Protein AF-A0A316Q264-F1 (afdb_monomer)

Nearest PDB structures (foldseek):
  3fhq-assembly2_F  TM=1.326E-01  e=8.846E-02  Glutamicibacter protophormiae
  2gum-assembly1_B  TM=9.646E-02  e=1.384E+00  Human alphaherpesvirus 1 strain KOS

Radius of gyration: 20.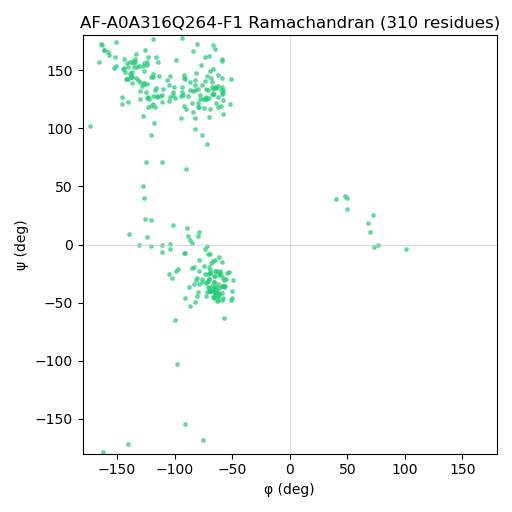85 Å; Cα contacts (8 Å, |Δi|>4): 673; chains: 1; bounding box: 39×65×59 Å

Foldseek 3Di:
DDDPPDVVVVVVVVVVVVVVVVVVVVVVPPPPDPDPAAEAEDELVCLLVQALVVCPPHQWYAHPPDDPPPVFLEDRIGGSVCSPQQQVCQARHFFPFDAPLCVVVVVRFKGQDDADDPQFFKKKKKKKKAFTPPFDDDQKWKKKWAKKWKWFQFQVVNAIDTQFIDLGFPDKWKQAPPNVVVDIDHQPDWDDDPRIIIGMDGPVRRVRTMIMTITDMGGDDSVGGPKMKMKIKIAIQDAPCKQRMWMKIWMWTAGPVRDPVGTDTRMITHIYIHYNDIDMRMYMNARPVRDDCVRPRVVVVVVVVDDPVVPD

Sequence (312 aa):
MKQKITITAICLAIVLLAAKVIMSDDIVNAKESRKTDTVQILSRDEILNAQEADYKNVSYVKWQEYDASDATVQDGVIPVNLLSDEIYCSMNLPSESRSNEMIQMNRDNGKIMSGMTQKQSSIVGIGAIYSTAGADLPDRFTLCIGKIKTFAYLDSIDNWAIIDEQPYPDGVYLYKMPWTEHKSKKCNNIQYYSDHVEISLTKEEFTSYALHFWGKRKAVDRKDVRYVACAYDFWIKETGNDGKFTAAIGIDAKDKKGSSASIVQLFSSRGMQVTSQKRTQWGQTIPNAEYDPVYDGYVLKLLYDKWWSDSK

pLDDT: mean 86.26, std 17.9, range [31.98, 98.75]

Solvent-accessible surface area (backbone atoms only — not comparable to full-atom values): 16978 Å² total; per-residue (Å²): 137,83,83,81,78,56,69,66,62,55,53,53,52,50,55,55,50,48,53,55,54,61,52,53,63,57,60,70,70,65,78,82,69,91,67,78,85,32,73,44,77,28,49,71,74,52,56,77,66,51,50,48,86,81,38,88,85,38,49,26,39,27,44,65,82,59,76,73,86,69,86,48,72,60,83,36,65,41,51,31,91,43,56,78,35,64,53,59,38,24,34,54,36,71,35,75,30,46,24,61,67,33,59,76,66,69,41,50,30,26,40,61,65,46,80,85,54,95,66,33,36,25,41,25,29,34,41,36,40,31,53,15,55,94,46,79,70,56,72,62,51,34,46,33,36,23,35,27,37,22,36,32,30,27,64,88,73,74,40,79,41,83,68,33,78,36,45,29,55,76,43,69,31,38,32,38,58,61,75,88,67,76,43,70,45,74,66,91,42,70,48,82,58,91,56,28,33,40,39,53,46,40,36,76,77,43,60,64,29,28,45,38,34,25,42,62,75,36,78,50,61,64,93,37,48,77,34,44,36,28,36,36,32,36,23,29,73,53,79,89,53,56,52,34,29,14,35,38,38,32,33,40,30,19,25,88,84,59,46,80,94,45,58,42,55,36,26,40,23,17,21,38,54,31,27,54,58,82,43,74,50,34,30,56,51,70,45,65,95,73,59,42,66,64,74,46,42,49,46,50,51,53,61,66,70,55,67,79,80,83,74,122

Structure (mmCIF, N/CA/C/O backbone):
data_AF-A0A316Q264-F1
#
_entry.id   AF-A0A316Q264-F1
#
loop_
_atom_site.group_PDB
_atom_site.id
_atom_site.type_symbol
_atom_site.label_atom_id
_atom_site.label_alt_id
_atom_site.label_comp_id
_atom_site.label_asym_id
_atom_site.label_entity_id
_atom_site.label_seq_id
_atom_site.pdbx_PDB_ins_code
_atom_site.Cartn_x
_atom_site.Cartn_y
_atom_site.Cartn_z
_atom_site.occupancy
_atom_site.B_iso_or_equiv
_atom_site.auth_seq_id
_atom_site.auth_comp_id
_atom_site.auth_asym_id
_atom_site.auth_atom_id
_atom_site.pdbx_PDB_model_num
ATOM 1 N N . MET A 1 1 ? -4.222 -45.925 -19.854 1.00 39.81 1 MET A N 1
ATOM 2 C CA . MET A 1 1 ? -4.715 -44.652 -19.282 1.00 39.81 1 MET A CA 1
ATOM 3 C C . MET A 1 1 ? -4.445 -43.543 -20.286 1.00 39.81 1 MET A C 1
ATOM 5 O O . MET A 1 1 ? -3.287 -43.225 -20.504 1.00 39.81 1 MET A O 1
ATOM 9 N N . LYS A 1 2 ? -5.472 -43.028 -20.974 1.00 37.09 2 LYS A N 1
ATOM 10 C CA . LYS A 1 2 ? -5.326 -41.890 -21.898 1.00 37.09 2 LYS A CA 1
ATOM 11 C C . LYS A 1 2 ? -5.560 -40.604 -21.103 1.00 37.09 2 LYS A C 1
ATOM 13 O O . LYS A 1 2 ? -6.642 -40.433 -20.546 1.00 37.09 2 LYS A O 1
ATOM 18 N N . GLN A 1 3 ? -4.537 -39.756 -21.003 1.00 43.38 3 GLN A N 1
ATOM 19 C CA . GLN A 1 3 ? -4.624 -38.436 -20.376 1.00 43.38 3 GLN A CA 1
ATOM 20 C C . GLN A 1 3 ? -5.664 -37.587 -21.115 1.00 43.38 3 GLN A C 1
ATOM 22 O O . GLN A 1 3 ? -5.530 -37.323 -22.308 1.00 43.38 3 GLN A O 1
ATOM 27 N N . LYS A 1 4 ? -6.707 -37.164 -20.397 1.00 42.06 4 LYS A N 1
ATOM 28 C CA . LYS A 1 4 ? -7.594 -36.088 -20.839 1.00 42.06 4 LYS A CA 1
ATOM 29 C C . LYS A 1 4 ? -6.847 -34.775 -20.621 1.00 42.06 4 LYS A C 1
ATOM 31 O O . LYS A 1 4 ? -6.858 -34.241 -19.519 1.00 42.06 4 LYS A O 1
ATOM 36 N N . ILE A 1 5 ? -6.167 -34.292 -21.655 1.00 46.78 5 ILE A N 1
ATOM 37 C CA . ILE A 1 5 ? -5.708 -32.904 -21.703 1.00 46.78 5 ILE A CA 1
ATOM 38 C C . ILE A 1 5 ? -6.973 -32.059 -21.867 1.00 46.78 5 ILE A C 1
ATOM 40 O O . ILE A 1 5 ? -7.666 -32.145 -22.880 1.00 46.78 5 ILE A O 1
ATOM 44 N N . THR A 1 6 ? -7.341 -31.332 -20.818 1.00 47.78 6 THR A N 1
ATOM 45 C CA . THR A 1 6 ? -8.541 -30.496 -20.779 1.00 47.78 6 THR A CA 1
ATOM 46 C C . THR A 1 6 ? -8.381 -29.349 -21.778 1.00 47.78 6 THR A C 1
ATOM 48 O O . THR A 1 6 ? -7.367 -28.654 -21.761 1.00 47.78 6 THR A O 1
ATOM 51 N N . ILE A 1 7 ? -9.383 -29.141 -22.635 1.00 50.25 7 ILE A N 1
ATOM 52 C CA . ILE A 1 7 ? -9.408 -28.135 -23.718 1.00 50.25 7 ILE A CA 1
ATOM 53 C C . ILE A 1 7 ? -8.997 -26.730 -23.223 1.00 50.25 7 ILE A C 1
ATOM 55 O O . ILE A 1 7 ? -8.328 -25.990 -23.937 1.00 50.25 7 ILE A O 1
ATOM 59 N N . THR A 1 8 ? -9.274 -26.402 -21.960 1.00 50.06 8 THR A N 1
ATOM 60 C CA . THR A 1 8 ? -8.887 -25.144 -21.303 1.00 50.06 8 THR A CA 1
ATOM 61 C C . THR A 1 8 ? -7.371 -24.912 -21.225 1.00 50.06 8 THR A C 1
ATOM 63 O O . THR A 1 8 ? -6.920 -23.784 -21.405 1.00 50.06 8 THR A O 1
ATOM 66 N N . ALA A 1 9 ? -6.566 -25.957 -20.999 1.00 48.91 9 ALA A N 1
ATOM 67 C CA . ALA A 1 9 ? -5.105 -25.837 -20.931 1.00 48.91 9 ALA A CA 1
ATOM 68 C C . ALA A 1 9 ? -4.490 -25.552 -22.312 1.00 48.91 9 ALA A C 1
ATOM 70 O O . ALA A 1 9 ? -3.500 -24.833 -22.423 1.00 48.91 9 ALA A O 1
ATOM 71 N N . ILE A 1 10 ? -5.125 -26.068 -23.368 1.00 51.44 10 ILE A N 1
ATOM 72 C CA . ILE A 1 10 ? -4.736 -25.811 -24.756 1.00 51.44 10 ILE A CA 1
ATOM 73 C C . ILE A 1 10 ? -5.094 -24.367 -25.137 1.00 51.44 10 ILE A C 1
ATOM 75 O O . ILE A 1 10 ? -4.274 -23.677 -25.733 1.00 51.44 10 ILE A O 1
ATOM 79 N N . CYS A 1 11 ? -6.263 -23.865 -24.725 1.00 45.47 11 CYS A N 1
ATOM 80 C CA . CYS A 1 11 ? -6.652 -22.473 -24.972 1.00 45.47 11 CYS A CA 1
ATOM 81 C C . CYS A 1 11 ? -5.725 -21.462 -24.276 1.00 45.47 11 CYS A C 1
ATOM 83 O O . CYS A 1 11 ? -5.345 -20.476 -24.902 1.00 45.47 11 CYS A O 1
ATOM 85 N N . LEU A 1 12 ? -5.303 -21.716 -23.030 1.00 43.59 12 LEU A N 1
ATOM 86 C CA . LEU A 1 12 ? -4.380 -20.822 -22.314 1.00 43.59 12 LEU A CA 1
ATOM 87 C C . LEU A 1 12 ? -2.999 -20.765 -22.990 1.00 43.59 12 LEU A C 1
ATOM 89 O O . LEU A 1 12 ? -2.429 -19.690 -23.152 1.00 43.59 12 LEU A O 1
ATOM 93 N N . ALA A 1 13 ? -2.490 -21.917 -23.438 1.00 51.38 13 ALA A N 1
ATOM 94 C CA . ALA A 1 13 ? -1.218 -21.999 -24.152 1.00 51.38 13 ALA A CA 1
ATOM 95 C C . ALA A 1 13 ? -1.267 -21.293 -25.519 1.00 51.38 13 ALA A C 1
ATOM 97 O O . ALA A 1 13 ? -0.297 -20.646 -25.902 1.00 51.38 13 ALA A O 1
ATOM 98 N N . ILE A 1 14 ? -2.397 -21.363 -26.233 1.00 54.41 14 ILE A N 1
ATOM 99 C CA . ILE A 1 14 ? -2.578 -20.678 -27.523 1.00 54.41 14 ILE A CA 1
ATOM 100 C C . ILE A 1 14 ? -2.654 -19.157 -27.339 1.00 54.41 14 ILE A C 1
ATOM 102 O O . ILE A 1 14 ? -2.047 -18.436 -28.124 1.00 54.41 14 ILE A O 1
ATOM 106 N N . VAL A 1 15 ? -3.325 -18.660 -26.294 1.00 51.97 15 VAL A N 1
ATOM 107 C CA . VAL A 1 15 ? -3.356 -17.217 -25.984 1.00 51.97 15 VAL A CA 1
ATOM 108 C C . VAL A 1 15 ? -1.959 -16.704 -25.612 1.00 51.97 15 VAL A C 1
ATOM 110 O O . VAL A 1 15 ? -1.545 -15.657 -26.102 1.00 51.97 15 VAL A O 1
ATOM 113 N N . LEU A 1 16 ? -1.197 -17.469 -24.823 1.00 48.09 16 LEU A N 1
ATOM 114 C CA . LEU A 1 16 ? 0.184 -17.128 -24.455 1.00 48.09 16 LEU A CA 1
ATOM 115 C C . LEU A 1 16 ? 1.141 -17.153 -25.659 1.00 48.09 16 LEU A C 1
ATOM 117 O O . LEU A 1 16 ? 2.001 -16.281 -25.775 1.00 48.09 16 LEU A O 1
ATOM 121 N N . LEU A 1 17 ? 0.987 -18.111 -26.583 1.00 44.91 17 LEU A N 1
ATOM 122 C CA . LEU A 1 17 ? 1.771 -18.135 -27.823 1.00 44.91 17 LEU A CA 1
ATOM 123 C C . LEU A 1 17 ? 1.379 -17.005 -28.782 1.00 44.91 17 LEU A C 1
ATOM 125 O O . LEU A 1 17 ? 2.262 -16.411 -29.394 1.00 44.91 17 LEU A O 1
ATOM 129 N N . ALA A 1 18 ? 0.089 -16.688 -28.906 1.00 47.03 18 ALA A N 1
ATOM 130 C CA . ALA A 1 18 ? -0.380 -15.606 -29.769 1.00 47.03 18 ALA A CA 1
ATOM 131 C C . ALA A 1 18 ? 0.109 -14.235 -29.275 1.00 47.03 18 ALA A C 1
ATOM 133 O O . ALA A 1 18 ? 0.571 -13.438 -30.087 1.00 47.03 18 ALA A O 1
ATOM 134 N N . ALA A 1 19 ? 0.110 -13.997 -27.958 1.00 47.44 19 ALA A N 1
ATOM 135 C CA . ALA A 1 19 ? 0.720 -12.804 -27.369 1.00 47.44 19 ALA A CA 1
ATOM 136 C C . ALA A 1 19 ? 2.218 -12.711 -27.707 1.00 47.44 19 ALA A C 1
ATOM 138 O O . ALA A 1 19 ? 2.703 -11.659 -28.107 1.00 47.44 19 ALA A O 1
ATOM 139 N N . LYS A 1 20 ? 2.944 -13.834 -27.648 1.00 41.94 20 LYS A N 1
ATOM 140 C CA . LYS A 1 20 ? 4.382 -13.878 -27.946 1.00 41.94 20 LYS A CA 1
ATOM 141 C C . LYS A 1 20 ? 4.718 -13.603 -29.420 1.00 41.94 20 LYS A C 1
ATOM 143 O O . LYS A 1 20 ? 5.740 -12.982 -29.688 1.00 41.94 20 LYS A O 1
ATOM 148 N N . VAL A 1 21 ? 3.880 -14.059 -30.357 1.00 44.56 21 VAL A N 1
ATOM 149 C CA . VAL A 1 21 ? 4.088 -13.883 -31.811 1.00 44.56 21 VAL A CA 1
ATOM 150 C C . VAL A 1 21 ? 3.681 -12.486 -32.283 1.00 44.56 21 VAL A C 1
ATOM 152 O O . VAL A 1 21 ? 4.407 -11.879 -33.060 1.00 44.56 21 VAL A O 1
ATOM 155 N N . ILE A 1 22 ? 2.572 -11.937 -31.776 1.00 46.31 22 ILE A N 1
ATOM 156 C CA . ILE A 1 22 ? 2.156 -10.565 -32.114 1.00 46.31 22 ILE A CA 1
ATOM 157 C C . ILE A 1 22 ? 3.192 -9.553 -31.594 1.00 46.31 22 ILE A C 1
ATOM 159 O O . ILE A 1 22 ? 3.516 -8.593 -32.281 1.00 46.31 22 ILE A O 1
ATOM 163 N N . MET A 1 23 ? 3.791 -9.807 -30.426 1.00 46.09 23 MET A N 1
ATOM 164 C CA . MET A 1 23 ? 4.784 -8.904 -29.837 1.00 46.09 23 MET A CA 1
ATOM 165 C C . MET A 1 23 ? 6.186 -9.025 -30.453 1.00 46.09 23 MET A C 1
ATOM 167 O O . MET A 1 23 ? 6.954 -8.071 -30.373 1.00 46.09 23 MET A O 1
ATOM 171 N N . SER A 1 24 ? 6.555 -10.149 -31.082 1.00 45.72 24 SER A N 1
ATOM 172 C CA . SER A 1 24 ? 7.875 -10.260 -31.721 1.00 45.72 24 SER A CA 1
ATOM 173 C C . SER A 1 24 ? 7.991 -9.435 -33.002 1.00 45.72 24 SER A C 1
ATOM 175 O O . SER A 1 24 ? 9.072 -8.919 -33.278 1.00 45.72 24 SER A O 1
ATOM 177 N N . ASP A 1 25 ? 6.899 -9.275 -33.751 1.00 35.84 25 ASP A N 1
ATOM 178 C CA . ASP A 1 25 ? 6.905 -8.518 -35.009 1.00 35.84 25 ASP A CA 1
ATOM 179 C C . ASP A 1 25 ? 6.931 -6.993 -34.775 1.00 35.84 25 ASP A C 1
ATOM 181 O O . ASP A 1 25 ? 7.568 -6.264 -35.541 1.00 35.84 25 ASP A O 1
ATOM 185 N N . ASP A 1 26 ? 6.358 -6.510 -33.667 1.00 43.06 26 ASP A N 1
ATOM 186 C CA . ASP A 1 26 ? 6.411 -5.089 -33.285 1.00 43.06 26 ASP A CA 1
ATOM 187 C C . ASP A 1 26 ? 7.782 -4.674 -32.712 1.00 43.06 26 ASP A C 1
ATOM 189 O O . ASP A 1 26 ? 8.256 -3.560 -32.954 1.00 43.06 26 ASP A O 1
ATOM 193 N N . ILE A 1 27 ? 8.486 -5.575 -32.014 1.00 45.22 27 ILE A N 1
ATOM 194 C CA . ILE A 1 27 ? 9.806 -5.282 -31.420 1.00 45.22 27 ILE A CA 1
ATOM 195 C C . ILE A 1 27 ? 10.896 -5.121 -32.496 1.00 45.22 27 ILE A C 1
ATOM 197 O O . ILE A 1 27 ? 11.847 -4.356 -32.307 1.00 45.22 27 ILE A O 1
ATOM 201 N N . VAL A 1 28 ? 10.776 -5.801 -33.643 1.00 39.62 28 VAL A N 1
ATOM 202 C CA . VAL A 1 28 ? 11.790 -5.737 -34.714 1.00 39.62 28 VAL A CA 1
ATOM 203 C C . VAL A 1 28 ? 11.753 -4.396 -35.463 1.00 39.62 28 VAL A C 1
ATOM 205 O O . VAL A 1 28 ? 12.799 -3.939 -35.922 1.00 39.62 28 VAL A O 1
ATOM 208 N N . ASN A 1 29 ? 10.611 -3.700 -35.490 1.00 36.75 29 ASN A N 1
ATOM 209 C CA . ASN A 1 29 ? 10.469 -2.401 -36.163 1.00 36.75 29 ASN A CA 1
ATOM 210 C C . ASN A 1 29 ? 10.744 -1.176 -35.265 1.00 36.75 29 ASN A C 1
ATOM 212 O O . ASN A 1 29 ? 10.847 -0.061 -35.769 1.00 36.75 29 ASN A O 1
ATOM 216 N N . ALA A 1 30 ? 10.939 -1.352 -33.953 1.00 38.03 30 ALA A N 1
ATOM 217 C CA . ALA A 1 30 ? 11.192 -0.248 -33.016 1.00 38.03 30 ALA A CA 1
ATOM 218 C C . ALA A 1 30 ? 12.678 0.163 -32.887 1.00 38.03 30 ALA A C 1
ATOM 220 O O . ALA A 1 30 ? 13.023 1.024 -32.076 1.00 38.03 30 ALA A O 1
ATOM 221 N N . LYS A 1 31 ? 13.590 -0.440 -33.665 1.00 34.12 31 LYS A N 1
ATOM 222 C CA . LYS A 1 31 ? 15.043 -0.196 -33.548 1.00 34.12 31 LYS A CA 1
ATOM 223 C C . LYS A 1 31 ? 15.585 1.021 -34.310 1.00 34.12 31 LYS A C 1
ATOM 225 O O . LYS A 1 31 ? 16.776 1.300 -34.192 1.00 34.12 31 LYS A O 1
ATOM 230 N N . GLU A 1 32 ? 14.746 1.796 -34.996 1.00 39.38 32 GLU A N 1
ATOM 231 C CA . GLU A 1 32 ? 15.161 3.020 -35.700 1.00 39.38 32 GLU A CA 1
ATOM 232 C C . GLU A 1 32 ? 14.368 4.267 -35.270 1.00 39.38 32 GLU A C 1
ATOM 234 O O . GLU A 1 32 ? 13.589 4.825 -36.029 1.00 39.38 32 GLU A O 1
ATOM 239 N N . SER A 1 33 ? 14.609 4.752 -34.049 1.00 35.72 33 SER A N 1
ATOM 240 C CA . SER A 1 33 ? 14.856 6.182 -33.789 1.00 35.72 33 SER A CA 1
ATOM 241 C C . SER A 1 33 ? 15.260 6.362 -32.326 1.00 35.72 33 SER A C 1
ATOM 243 O O . SER A 1 33 ? 14.412 6.370 -31.435 1.00 35.72 33 SER A O 1
ATOM 245 N N . ARG A 1 34 ? 16.554 6.535 -32.037 1.00 42.66 34 ARG A N 1
ATOM 246 C CA . ARG A 1 34 ? 16.958 7.111 -30.746 1.00 42.66 34 ARG A CA 1
ATOM 247 C C . ARG A 1 34 ? 16.605 8.597 -30.773 1.00 42.66 34 ARG A C 1
ATOM 249 O O . ARG A 1 34 ? 17.428 9.421 -31.165 1.00 42.66 34 ARG A O 1
ATOM 256 N N . LYS A 1 35 ? 15.361 8.930 -30.412 1.00 52.53 35 LYS A N 1
ATOM 257 C CA . LYS A 1 35 ? 15.025 10.275 -29.933 1.00 52.53 35 LYS A CA 1
ATOM 258 C C . LYS A 1 35 ? 15.886 10.530 -28.696 1.00 52.53 35 LYS A C 1
ATOM 260 O O . LYS A 1 35 ? 16.047 9.644 -27.866 1.00 52.53 35 LYS A O 1
ATOM 265 N N . THR A 1 36 ? 16.478 11.713 -28.600 1.00 59.31 36 THR A N 1
ATOM 266 C CA . THR A 1 36 ? 17.062 12.204 -27.349 1.00 59.31 36 THR A CA 1
ATOM 267 C C . THR A 1 36 ? 16.016 12.082 -26.250 1.00 59.31 36 THR A C 1
ATOM 269 O O . THR A 1 36 ? 14.939 12.658 -26.398 1.00 59.31 36 THR A O 1
ATOM 272 N N . ASP A 1 37 ? 16.316 11.335 -25.190 1.00 76.56 37 ASP A N 1
ATOM 273 C CA . ASP A 1 37 ? 15.421 11.207 -24.045 1.00 76.56 37 ASP A CA 1
ATOM 274 C C . ASP A 1 37 ? 15.141 12.591 -23.454 1.00 76.56 37 ASP A C 1
ATOM 276 O O . ASP A 1 37 ? 16.026 13.274 -22.938 1.00 76.56 37 ASP A O 1
ATOM 280 N N . THR A 1 38 ? 13.897 13.033 -23.593 1.00 88.81 38 THR A N 1
ATOM 281 C CA . THR A 1 38 ? 13.419 14.323 -23.093 1.00 88.81 38 THR A CA 1
ATOM 282 C C . THR A 1 38 ? 12.835 14.147 -21.700 1.00 88.81 38 THR A C 1
ATOM 284 O O . THR A 1 38 ? 11.972 13.288 -21.502 1.00 88.81 38 THR A O 1
ATOM 287 N N . VAL A 1 39 ? 13.288 14.974 -20.756 1.00 91.25 39 VAL A N 1
ATOM 288 C CA . VAL A 1 39 ? 12.852 14.950 -19.354 1.00 91.25 39 VAL A CA 1
ATOM 289 C C . VAL A 1 39 ? 12.129 16.251 -19.015 1.00 91.25 39 VAL A C 1
ATOM 291 O O . VAL A 1 39 ? 12.688 17.329 -19.214 1.00 91.25 39 VAL A O 1
ATOM 294 N N . GLN A 1 40 ? 10.916 16.154 -18.470 1.00 94.00 40 GLN A N 1
ATOM 295 C CA . GLN A 1 40 ? 10.181 17.288 -17.905 1.00 94.00 40 GLN A CA 1
ATOM 296 C C . GLN A 1 40 ? 10.318 17.287 -16.380 1.00 94.00 40 GLN A C 1
ATOM 298 O O . GLN A 1 40 ? 10.011 16.294 -15.729 1.00 94.00 40 GLN A O 1
ATOM 303 N N . ILE A 1 41 ? 10.757 18.401 -15.798 1.00 93.62 41 ILE A N 1
ATOM 304 C CA . ILE A 1 41 ? 10.819 18.564 -14.339 1.00 93.62 41 ILE A CA 1
ATOM 305 C C . ILE A 1 41 ? 9.462 19.078 -13.854 1.00 93.62 41 ILE A C 1
ATOM 307 O O . ILE A 1 41 ? 8.921 20.006 -14.458 1.00 93.62 41 ILE A O 1
ATOM 311 N N . LEU A 1 42 ? 8.932 18.464 -12.798 1.00 94.81 42 LEU A N 1
ATOM 312 C CA . LEU A 1 42 ? 7.624 18.748 -12.213 1.00 94.81 42 LEU A CA 1
ATOM 313 C C . LEU A 1 42 ? 7.743 18.903 -10.695 1.00 94.81 42 LEU A C 1
ATOM 315 O O . LEU A 1 42 ? 8.467 18.144 -10.043 1.00 94.81 42 LEU A O 1
ATOM 319 N N . SER A 1 43 ? 6.989 19.838 -10.132 1.00 93.50 43 SER A N 1
ATOM 320 C CA . SER A 1 43 ? 6.737 19.912 -8.693 1.00 93.50 43 SER A CA 1
ATOM 321 C C . SER A 1 43 ? 5.949 18.694 -8.201 1.00 93.50 43 SER A C 1
ATOM 323 O O . SER A 1 43 ? 5.383 17.923 -8.986 1.00 93.50 43 SER A O 1
ATOM 325 N N . ARG A 1 44 ? 5.869 18.528 -6.877 1.00 91.50 44 ARG A N 1
ATOM 326 C CA . ARG A 1 44 ? 5.062 17.470 -6.247 1.00 91.50 44 ARG A CA 1
ATOM 327 C C . ARG A 1 44 ? 3.613 17.431 -6.748 1.00 91.50 44 ARG A C 1
ATOM 329 O O . ARG A 1 44 ? 3.109 16.356 -7.062 1.00 91.50 44 ARG A O 1
ATOM 336 N N . ASP A 1 45 ? 2.945 18.579 -6.792 1.00 92.31 45 ASP A N 1
ATOM 337 C CA . ASP A 1 45 ? 1.528 18.632 -7.158 1.00 92.31 45 ASP A CA 1
ATOM 338 C C . ASP A 1 45 ? 1.339 18.319 -8.645 1.00 92.31 45 ASP A C 1
ATOM 340 O O . ASP A 1 45 ? 0.411 17.604 -9.016 1.00 92.31 45 ASP A O 1
ATOM 344 N N . GLU A 1 46 ? 2.252 18.781 -9.500 1.00 95.12 46 GLU A N 1
ATOM 345 C CA . GLU A 1 46 ? 2.216 18.483 -10.931 1.00 95.12 46 GLU A CA 1
ATOM 346 C C . GLU A 1 46 ? 2.440 16.991 -11.205 1.00 95.12 46 GLU A C 1
ATOM 348 O O . GLU A 1 46 ? 1.670 16.394 -11.953 1.00 95.12 46 GLU A O 1
ATOM 353 N N . ILE A 1 47 ? 3.438 16.355 -10.576 1.00 94.38 47 ILE A N 1
ATOM 354 C CA . ILE A 1 47 ? 3.735 14.938 -10.842 1.00 94.38 47 ILE A CA 1
ATOM 355 C C . ILE A 1 47 ? 2.657 13.990 -10.299 1.00 94.38 47 ILE A C 1
ATOM 357 O O . ILE A 1 47 ? 2.417 12.943 -10.889 1.00 94.38 47 ILE A O 1
ATOM 361 N N . LEU A 1 48 ? 1.968 14.351 -9.210 1.00 93.81 48 LEU A N 1
ATOM 362 C CA . LEU A 1 48 ? 0.841 13.565 -8.685 1.00 93.81 48 LEU A CA 1
ATOM 363 C C . LEU A 1 48 ? -0.391 13.594 -9.596 1.00 93.81 48 LEU A C 1
ATOM 365 O O . LEU A 1 48 ? -1.207 12.677 -9.535 1.00 93.81 48 LEU A O 1
ATOM 369 N N . ASN A 1 49 ? -0.528 14.637 -10.417 1.00 94.38 49 ASN A N 1
ATOM 370 C CA . ASN A 1 49 ? -1.641 14.805 -11.352 1.00 94.38 49 ASN A CA 1
ATOM 371 C C . ASN A 1 49 ? -1.252 14.504 -12.810 1.00 94.38 49 ASN A C 1
ATOM 373 O O . ASN A 1 49 ? -2.120 14.518 -13.680 1.00 94.38 49 ASN A O 1
ATOM 377 N N . ALA A 1 50 ? 0.023 14.210 -13.073 1.00 94.12 50 ALA A N 1
ATOM 378 C CA . ALA A 1 50 ? 0.559 13.923 -14.397 1.00 94.12 50 ALA A CA 1
ATOM 379 C C . ALA A 1 50 ? -0.136 12.716 -15.043 1.00 94.12 50 ALA A C 1
ATOM 381 O O . ALA A 1 50 ? -0.214 11.641 -14.447 1.00 94.12 50 ALA A O 1
ATOM 382 N N . GLN A 1 51 ? -0.599 12.876 -16.283 1.00 93.06 51 GLN A N 1
ATOM 383 C CA . GLN A 1 51 ? -1.134 11.787 -17.099 1.00 93.06 51 GLN A CA 1
ATOM 384 C C . GLN A 1 51 ? -0.294 11.614 -18.363 1.00 93.06 51 GLN A C 1
ATOM 386 O O . GLN A 1 51 ? 0.188 12.587 -18.935 1.00 93.06 51 GLN A O 1
ATOM 391 N N . GLU A 1 52 ? -0.164 10.379 -18.854 1.00 91.50 52 GLU A N 1
ATOM 392 C CA . GLU A 1 52 ? 0.604 10.069 -20.073 1.00 91.50 52 GLU A CA 1
ATOM 393 C C . GLU A 1 52 ? 0.224 10.978 -21.261 1.00 91.50 52 GLU A C 1
ATOM 395 O O . GLU A 1 52 ? 1.083 11.467 -21.998 1.00 91.50 52 GLU A O 1
ATOM 400 N N . ALA A 1 53 ? -1.074 11.268 -21.406 1.00 90.75 53 ALA A N 1
ATOM 401 C CA . ALA A 1 53 ? -1.627 12.083 -22.486 1.00 90.75 53 ALA A CA 1
ATOM 402 C C . ALA A 1 53 ? -1.094 13.530 -22.530 1.00 90.75 53 ALA A C 1
ATOM 404 O O . ALA A 1 53 ? -1.108 14.144 -23.606 1.00 90.75 53 ALA A O 1
ATOM 405 N N . ASP A 1 54 ? -0.599 14.053 -21.405 1.00 90.50 54 ASP A N 1
ATOM 406 C CA . ASP A 1 54 ? -0.076 15.417 -21.277 1.00 90.50 54 ASP A CA 1
ATOM 407 C C . ASP A 1 54 ? 1.350 15.551 -21.852 1.00 90.50 54 ASP A C 1
ATOM 409 O O . ASP A 1 54 ? 1.833 16.656 -22.104 1.00 90.50 54 ASP A O 1
ATOM 413 N N . TYR A 1 55 ? 2.018 14.425 -22.132 1.00 90.81 55 TYR A N 1
ATOM 414 C CA . TYR A 1 55 ? 3.468 14.341 -22.334 1.00 90.81 55 TYR A CA 1
ATOM 415 C C . TYR A 1 55 ? 3.871 13.674 -23.662 1.00 90.81 55 TYR A C 1
ATOM 417 O O . TYR A 1 55 ? 4.864 12.959 -23.743 1.00 90.81 55 TYR A O 1
ATOM 425 N N . LYS A 1 56 ? 3.150 13.955 -24.757 1.00 82.94 56 LYS A N 1
ATOM 426 C CA . LYS A 1 56 ? 3.320 13.298 -26.081 1.00 82.94 56 LYS A CA 1
ATOM 427 C C . LYS A 1 56 ? 4.742 13.287 -26.671 1.00 82.94 56 LYS A C 1
ATOM 429 O O . LYS A 1 56 ? 5.032 12.464 -27.533 1.00 82.94 56 LYS A O 1
ATOM 434 N N . ASN A 1 57 ? 5.603 14.221 -26.265 1.00 85.62 57 ASN A N 1
ATOM 435 C CA . ASN A 1 57 ? 6.994 14.336 -26.724 1.00 85.62 57 ASN A CA 1
ATOM 436 C C . ASN A 1 57 ? 7.992 14.351 -25.559 1.00 85.62 57 ASN A C 1
ATOM 438 O O . ASN A 1 57 ? 9.086 14.884 -25.711 1.00 85.62 57 ASN A O 1
ATOM 442 N N . VAL A 1 58 ? 7.595 13.832 -24.400 1.00 89.88 58 VAL A N 1
ATOM 443 C CA . VAL A 1 58 ? 8.431 13.716 -23.207 1.00 89.88 58 VAL A CA 1
ATOM 444 C C . VAL A 1 58 ? 8.568 12.227 -22.901 1.00 89.88 58 VAL A C 1
ATOM 446 O O . VAL A 1 58 ? 7.585 11.495 -22.930 1.00 89.88 58 VAL A O 1
ATOM 449 N N . SER A 1 59 ? 9.793 11.767 -22.645 1.00 91.56 59 SER A N 1
ATOM 450 C CA . SER A 1 59 ? 10.061 10.355 -22.342 1.00 91.56 59 SER A CA 1
ATOM 451 C C . SER A 1 59 ? 9.904 10.094 -20.846 1.00 91.56 59 SER A C 1
ATOM 453 O O . SER A 1 59 ? 9.395 9.050 -20.443 1.00 91.56 59 SER A O 1
ATOM 455 N N . TYR A 1 60 ? 10.315 11.065 -20.023 1.00 93.31 60 TYR A N 1
ATOM 456 C CA . TYR A 1 60 ? 10.316 10.953 -18.569 1.00 93.31 60 TYR A CA 1
ATOM 457 C C . TYR A 1 60 ? 9.828 12.236 -17.907 1.00 93.31 60 TYR A C 1
ATOM 459 O O . TYR A 1 60 ? 10.146 13.341 -18.352 1.00 93.31 60 TYR A O 1
ATOM 467 N N . VAL A 1 61 ? 9.144 12.094 -16.779 1.00 93.75 61 VAL A N 1
ATOM 468 C CA . VAL A 1 61 ? 8.936 13.188 -15.830 1.00 93.75 61 VAL A CA 1
ATOM 469 C C . VAL A 1 61 ? 9.850 12.996 -14.626 1.00 93.75 61 VAL A C 1
ATOM 471 O O . VAL A 1 61 ? 10.129 11.868 -14.224 1.00 93.75 61 VAL A O 1
ATOM 474 N N . LYS A 1 62 ? 10.346 14.090 -14.053 1.00 91.50 62 LYS A N 1
ATOM 475 C CA . LYS A 1 62 ? 11.205 14.069 -12.870 1.00 91.50 62 LYS A CA 1
ATOM 476 C C . LYS A 1 62 ? 10.593 14.906 -11.762 1.00 91.50 62 LYS A C 1
ATOM 478 O O . LYS A 1 62 ? 10.332 16.092 -11.960 1.00 91.50 62 LYS A O 1
ATOM 483 N N . TRP A 1 63 ? 10.444 14.303 -10.590 1.00 90.31 63 TRP A N 1
ATOM 484 C CA . TRP A 1 63 ? 10.041 15.012 -9.385 1.00 90.31 63 TRP A CA 1
ATOM 485 C C . TRP A 1 63 ? 11.169 15.951 -8.929 1.00 90.31 63 TRP A C 1
ATOM 487 O O . TRP A 1 63 ? 12.277 15.513 -8.613 1.00 90.31 63 TRP A O 1
ATOM 497 N N . GLN A 1 64 ? 10.898 17.255 -8.935 1.00 86.50 64 GLN A N 1
ATOM 498 C CA . GLN A 1 64 ? 11.873 18.307 -8.658 1.00 86.50 64 GLN A CA 1
ATOM 499 C C . GLN A 1 64 ? 12.456 18.215 -7.246 1.00 86.50 64 GLN A C 1
ATOM 501 O O . GLN A 1 64 ? 13.662 18.378 -7.073 1.00 86.50 64 GLN A O 1
ATOM 506 N N . GLU A 1 65 ? 11.609 17.968 -6.247 1.00 83.19 65 GLU A N 1
ATOM 507 C CA . GLU A 1 65 ? 11.989 17.940 -4.832 1.00 83.19 65 GLU A CA 1
ATOM 508 C C . GLU A 1 65 ? 12.441 16.555 -4.353 1.00 83.19 65 GLU A C 1
ATOM 510 O O . GLU A 1 65 ? 12.530 16.320 -3.148 1.00 83.19 65 GLU A O 1
ATOM 515 N N . TYR A 1 66 ? 12.717 15.632 -5.278 1.00 80.56 66 TYR A N 1
ATOM 516 C CA . TYR A 1 66 ? 13.173 14.298 -4.926 1.00 80.56 66 TYR A CA 1
ATOM 517 C C . TYR A 1 66 ? 14.523 14.345 -4.194 1.00 80.56 66 TYR A C 1
ATOM 519 O O . TYR A 1 66 ? 15.539 14.778 -4.745 1.00 80.56 66 TYR A O 1
ATOM 527 N N . ASP A 1 67 ? 14.529 13.861 -2.953 1.00 68.31 67 ASP A N 1
ATOM 528 C CA . ASP A 1 67 ? 15.730 13.723 -2.138 1.00 68.31 67 ASP A CA 1
ATOM 529 C C . ASP A 1 67 ? 16.305 12.304 -2.263 1.00 68.31 67 ASP A C 1
ATOM 531 O O . ASP A 1 67 ? 15.749 11.335 -1.744 1.00 68.31 67 ASP A O 1
ATOM 535 N N . ALA A 1 68 ? 17.445 12.190 -2.947 1.00 62.44 68 ALA A N 1
ATOM 536 C CA . ALA A 1 68 ? 18.153 10.932 -3.192 1.00 62.44 68 ALA A CA 1
ATOM 537 C C . ALA A 1 68 ? 18.982 10.436 -1.984 1.00 62.44 68 ALA A C 1
ATOM 539 O O . ALA A 1 68 ? 19.814 9.539 -2.140 1.00 62.44 68 ALA A O 1
ATOM 540 N N . SER A 1 69 ? 18.813 11.034 -0.798 1.00 53.62 69 SER A N 1
ATOM 541 C CA . SER A 1 69 ? 19.731 10.916 0.346 1.00 53.62 69 SER A CA 1
ATOM 542 C C . SER A 1 69 ? 19.944 9.509 0.928 1.00 53.62 69 SER A C 1
ATOM 544 O O . SER A 1 69 ? 20.906 9.324 1.669 1.00 53.62 69 SER A O 1
ATOM 546 N N . ASP A 1 70 ? 19.155 8.499 0.547 1.00 50.34 70 ASP A N 1
ATOM 547 C CA . ASP A 1 70 ? 19.199 7.154 1.144 1.00 50.34 70 ASP A CA 1
ATOM 548 C C . ASP A 1 70 ? 19.361 6.015 0.122 1.00 50.34 70 ASP A C 1
ATOM 550 O O . ASP A 1 70 ? 18.594 5.062 0.172 1.00 50.34 70 ASP A O 1
ATOM 554 N N . ALA A 1 71 ? 20.329 6.069 -0.805 1.00 50.94 71 ALA A N 1
ATOM 555 C CA . ALA A 1 71 ? 20.707 4.922 -1.662 1.00 50.94 71 ALA A CA 1
ATOM 556 C C . ALA A 1 71 ? 19.506 4.092 -2.179 1.00 50.94 71 ALA A C 1
ATOM 558 O O . ALA A 1 71 ? 19.521 2.857 -2.169 1.00 50.94 71 ALA A O 1
ATOM 559 N N . THR A 1 72 ? 18.415 4.770 -2.533 1.00 59.59 72 THR A N 1
ATOM 560 C CA . THR A 1 72 ? 17.166 4.107 -2.873 1.00 59.59 72 THR A CA 1
ATOM 561 C C . THR A 1 72 ? 17.252 3.648 -4.316 1.00 59.59 72 THR A C 1
ATOM 563 O O . THR A 1 72 ? 17.866 4.306 -5.150 1.00 59.59 72 THR A O 1
ATOM 566 N N . VAL A 1 73 ? 16.605 2.530 -4.641 1.00 62.34 73 VAL A N 1
ATOM 567 C CA . VAL A 1 73 ? 16.486 2.083 -6.041 1.00 62.34 73 VAL A CA 1
ATOM 568 C C . VAL A 1 73 ? 15.629 3.021 -6.902 1.00 62.34 73 VAL A C 1
ATOM 570 O O . VAL A 1 73 ? 15.659 2.908 -8.122 1.00 62.34 73 VAL A O 1
ATOM 573 N N . GLN A 1 74 ? 14.871 3.917 -6.261 1.00 75.94 74 GLN A N 1
ATOM 574 C CA . GLN A 1 74 ? 14.065 4.937 -6.925 1.00 75.94 74 GLN A CA 1
ATOM 575 C C . GLN A 1 74 ? 14.897 6.205 -7.065 1.00 75.94 74 GLN A C 1
ATOM 577 O O . GLN A 1 74 ? 15.663 6.523 -6.161 1.00 75.94 74 GLN A O 1
ATOM 582 N N . ASP A 1 75 ? 14.742 6.921 -8.173 1.00 76.44 75 ASP A N 1
ATOM 583 C CA . ASP A 1 75 ? 15.536 8.105 -8.533 1.00 76.44 75 ASP A CA 1
ATOM 584 C C . ASP A 1 75 ? 14.672 9.353 -8.802 1.00 76.44 75 ASP A C 1
ATOM 586 O O . ASP A 1 75 ? 15.171 10.398 -9.232 1.00 76.44 75 ASP A O 1
ATOM 590 N N . GLY A 1 76 ? 13.364 9.244 -8.547 1.00 82.69 76 GLY A N 1
ATOM 591 C CA . GLY A 1 76 ? 12.387 10.299 -8.803 1.00 82.69 76 GLY A CA 1
ATOM 592 C C . GLY A 1 76 ? 12.133 10.559 -10.290 1.00 82.69 76 GLY A C 1
ATOM 593 O O . GLY A 1 76 ? 11.500 11.566 -10.614 1.00 82.69 76 GLY A O 1
ATOM 594 N N . VAL A 1 77 ? 12.620 9.691 -11.186 1.00 89.62 77 VAL A N 1
ATOM 595 C CA . VAL A 1 77 ? 12.398 9.756 -12.632 1.00 89.62 77 VAL A CA 1
ATOM 596 C C . VAL A 1 77 ? 11.391 8.680 -13.029 1.00 89.62 77 VAL A C 1
ATOM 598 O O . VAL A 1 77 ? 11.561 7.492 -12.764 1.00 89.62 77 VAL A O 1
ATOM 601 N N . ILE A 1 78 ? 10.305 9.101 -13.669 1.00 92.62 78 ILE A N 1
ATOM 602 C CA . ILE A 1 78 ? 9.190 8.227 -14.029 1.00 92.62 78 ILE A CA 1
ATOM 603 C C . ILE A 1 78 ? 9.042 8.234 -15.549 1.00 92.62 78 ILE A C 1
ATOM 605 O O . ILE A 1 78 ? 8.824 9.305 -16.127 1.00 92.62 78 ILE A O 1
ATOM 609 N N . PRO A 1 79 ? 9.152 7.070 -16.214 1.00 94.31 79 PRO A N 1
ATOM 610 C CA . PRO A 1 79 ? 8.800 6.947 -17.621 1.00 94.31 79 PRO A CA 1
ATOM 611 C C . PRO A 1 79 ? 7.341 7.351 -17.838 1.00 94.31 79 PRO A C 1
ATOM 613 O O . PRO A 1 79 ? 6.450 6.911 -17.113 1.00 94.31 79 PRO A O 1
ATOM 616 N N . VAL A 1 80 ? 7.085 8.187 -18.843 1.00 94.25 80 VAL A N 1
ATOM 617 C CA . VAL A 1 80 ? 5.745 8.739 -19.112 1.00 94.25 80 VAL A CA 1
ATOM 618 C C . VAL A 1 80 ? 4.711 7.635 -19.365 1.00 94.25 80 VAL A C 1
ATOM 620 O O . VAL A 1 80 ? 3.582 7.735 -18.891 1.00 94.25 80 VAL A O 1
ATOM 623 N N . ASN A 1 81 ? 5.114 6.542 -20.017 1.00 92.94 81 ASN A N 1
ATOM 624 C CA . ASN A 1 81 ? 4.269 5.372 -20.277 1.00 92.94 81 ASN A CA 1
ATOM 625 C C . ASN A 1 81 ? 3.953 4.526 -19.026 1.00 92.94 81 ASN A C 1
ATOM 627 O O . ASN A 1 81 ? 3.160 3.595 -19.116 1.00 92.94 81 ASN A O 1
ATOM 631 N N . LEU A 1 82 ? 4.576 4.812 -17.877 1.00 94.94 82 LEU A N 1
ATOM 632 C CA . LEU A 1 82 ? 4.295 4.152 -16.596 1.00 94.94 82 LEU A CA 1
ATOM 633 C C . LEU A 1 82 ? 3.460 5.023 -15.648 1.00 94.94 82 LEU A C 1
ATOM 635 O O . LEU A 1 82 ? 3.135 4.574 -14.554 1.00 94.94 82 LEU A O 1
ATOM 639 N N . LEU A 1 83 ? 3.062 6.240 -16.046 1.00 94.50 83 LEU A N 1
ATOM 640 C CA . LEU A 1 83 ? 2.253 7.135 -15.201 1.00 94.50 83 LEU A CA 1
ATOM 641 C C . LEU A 1 83 ? 0.885 6.544 -14.825 1.00 94.50 83 LEU A C 1
ATOM 643 O O . LEU A 1 83 ? 0.331 6.887 -13.782 1.00 94.50 83 LEU A O 1
ATOM 647 N N . SER A 1 84 ? 0.356 5.638 -15.651 1.00 92.38 84 SER A N 1
ATOM 648 C CA . SER A 1 84 ? -0.903 4.925 -15.408 1.00 92.38 84 SER A CA 1
ATOM 649 C C . SER A 1 84 ? -0.729 3.579 -14.688 1.00 92.38 84 SER A C 1
ATOM 651 O O . SER A 1 84 ? -1.723 2.966 -14.295 1.00 92.38 84 SER A O 1
ATOM 653 N N . ASP A 1 85 ? 0.509 3.116 -14.483 1.00 95.62 85 ASP A N 1
ATOM 654 C CA . ASP A 1 85 ? 0.795 1.857 -13.798 1.00 95.62 85 ASP A CA 1
ATOM 655 C C . ASP A 1 85 ? 0.752 2.067 -12.276 1.00 95.62 85 ASP A C 1
ATOM 657 O O . ASP A 1 85 ? 1.703 2.541 -11.653 1.00 95.62 85 ASP A O 1
ATOM 661 N N . GLU A 1 86 ? -0.374 1.699 -11.659 1.00 94.19 86 GLU A N 1
ATOM 662 C CA . GLU A 1 86 ? -0.602 1.874 -10.220 1.00 94.19 86 GLU A CA 1
ATOM 663 C C . GLU A 1 86 ? 0.414 1.133 -9.332 1.00 94.19 86 GLU A C 1
ATOM 665 O O . GLU A 1 86 ? 0.661 1.570 -8.205 1.00 94.19 86 GLU A O 1
ATOM 670 N N . ILE A 1 87 ? 1.024 0.048 -9.822 1.00 96.25 87 ILE A N 1
ATOM 671 C CA . ILE A 1 87 ? 2.005 -0.751 -9.078 1.00 96.25 87 ILE A CA 1
ATOM 672 C C . ILE A 1 87 ? 3.377 -0.081 -9.137 1.00 96.25 87 ILE A C 1
ATOM 674 O O . ILE A 1 87 ? 4.042 0.053 -8.107 1.00 96.25 87 ILE A O 1
ATOM 678 N N . TYR A 1 88 ? 3.794 0.393 -10.313 1.00 95.31 88 TYR A N 1
ATOM 679 C CA . TYR A 1 88 ? 5.026 1.172 -10.447 1.00 95.31 88 TYR A CA 1
ATOM 680 C C . TYR A 1 88 ? 4.934 2.484 -9.656 1.00 95.31 88 TYR A C 1
ATOM 682 O O . TYR A 1 88 ? 5.814 2.818 -8.850 1.00 95.31 88 TYR A O 1
ATOM 690 N N . CYS A 1 89 ? 3.832 3.214 -9.841 1.00 94.38 89 CYS A N 1
ATOM 691 C CA . CYS A 1 89 ? 3.585 4.508 -9.219 1.00 94.38 89 CYS A CA 1
ATOM 692 C C . CYS A 1 89 ? 3.468 4.426 -7.692 1.00 94.38 89 CYS A C 1
ATOM 694 O O . CYS A 1 89 ? 3.819 5.393 -7.014 1.00 94.38 89 CYS A O 1
ATOM 696 N N . SER A 1 90 ? 3.054 3.293 -7.110 1.00 93.94 90 SER A N 1
ATOM 697 C CA . SER A 1 90 ? 2.982 3.146 -5.647 1.00 93.94 90 SER A CA 1
ATOM 698 C C . SER A 1 90 ? 4.344 3.211 -4.948 1.00 93.94 90 SER A C 1
ATOM 700 O O . SER A 1 90 ? 4.421 3.541 -3.756 1.00 93.94 90 SER A O 1
ATOM 702 N N . MET A 1 91 ? 5.414 2.928 -5.692 1.00 92.62 91 MET A N 1
ATOM 703 C CA . MET A 1 91 ? 6.785 2.994 -5.204 1.00 92.62 91 MET A CA 1
ATOM 704 C C . MET A 1 91 ? 7.522 4.253 -5.676 1.00 92.62 91 MET A C 1
ATOM 706 O O . MET A 1 91 ? 8.392 4.733 -4.952 1.00 92.62 91 MET A O 1
ATOM 710 N N . ASN A 1 92 ? 7.162 4.802 -6.840 1.00 91.81 92 ASN A N 1
ATOM 711 C CA . ASN A 1 92 ? 7.942 5.844 -7.515 1.00 91.81 92 ASN A CA 1
ATOM 712 C C . ASN A 1 92 ? 7.374 7.265 -7.427 1.00 91.81 92 ASN A C 1
ATOM 714 O O . ASN A 1 92 ? 8.148 8.220 -7.486 1.00 91.81 92 ASN A O 1
ATOM 718 N N . LEU A 1 93 ? 6.061 7.433 -7.244 1.00 93.44 93 LEU A N 1
ATOM 719 C CA . LEU A 1 93 ? 5.489 8.761 -7.021 1.00 93.44 93 LEU A CA 1
ATOM 720 C C . LEU A 1 93 ? 5.727 9.241 -5.583 1.00 93.44 93 LEU A C 1
ATOM 722 O O . LEU A 1 93 ? 5.817 8.423 -4.655 1.00 93.44 93 LEU A O 1
ATOM 726 N N . PRO A 1 94 ? 5.744 10.569 -5.364 1.00 93.19 94 PRO A N 1
ATOM 727 C CA . PRO A 1 94 ? 5.643 11.106 -4.020 1.00 93.19 94 PRO A CA 1
ATOM 728 C C . PRO A 1 94 ? 4.337 10.660 -3.342 1.00 93.19 94 PRO A C 1
ATOM 730 O O . PRO A 1 94 ? 3.352 10.255 -3.968 1.00 93.19 94 PRO A O 1
ATOM 733 N N . SER A 1 95 ? 4.327 10.731 -2.018 1.00 94.06 95 SER A N 1
ATOM 734 C CA . SER A 1 95 ? 3.167 10.414 -1.192 1.00 94.06 95 SER A CA 1
ATOM 735 C C . SER A 1 95 ? 2.062 11.446 -1.427 1.00 94.06 95 SER A C 1
ATOM 737 O O . SER A 1 95 ? 2.312 12.646 -1.424 1.00 94.06 95 SER A O 1
ATOM 739 N N . GLU A 1 96 ? 0.818 11.021 -1.575 1.00 94.81 96 GLU A N 1
ATOM 740 C CA . GLU A 1 96 ? -0.317 11.949 -1.710 1.00 94.81 96 GLU A CA 1
ATOM 741 C C . GLU A 1 96 ? -0.605 12.656 -0.385 1.00 94.81 96 GLU A C 1
ATOM 743 O O . GLU A 1 96 ? -0.929 13.837 -0.333 1.00 94.81 96 GLU A O 1
ATOM 748 N N . SER A 1 97 ? -0.432 11.921 0.709 1.00 95.56 97 SER A N 1
ATOM 749 C CA . SER A 1 97 ? -0.548 12.414 2.073 1.00 95.56 97 SER A CA 1
ATOM 750 C C . SER A 1 97 ? 0.483 11.713 2.955 1.00 95.56 97 SER A C 1
ATOM 752 O O . SER A 1 97 ? 1.012 10.656 2.606 1.00 95.56 97 SER A O 1
ATOM 754 N N . ARG A 1 98 ? 0.817 12.308 4.101 1.00 95.06 98 ARG A N 1
ATOM 755 C CA . ARG A 1 98 ? 1.808 11.761 5.038 1.00 95.06 98 ARG A CA 1
ATOM 756 C C . ARG A 1 98 ? 1.313 11.899 6.463 1.00 95.06 98 ARG A C 1
ATOM 758 O O . ARG A 1 98 ? 0.709 12.911 6.806 1.00 95.06 98 ARG A O 1
ATOM 765 N N . SER A 1 99 ? 1.625 10.921 7.304 1.00 95.38 99 SER A N 1
ATOM 766 C CA . SER A 1 99 ? 1.532 11.071 8.756 1.00 95.38 99 SER A CA 1
ATOM 767 C C . SER A 1 99 ? 2.794 11.725 9.326 1.00 95.38 99 SER A C 1
ATOM 769 O O . SER A 1 99 ? 3.829 11.786 8.660 1.00 95.38 99 SER A O 1
ATOM 771 N N . ASN A 1 100 ? 2.737 12.165 10.587 1.00 93.75 100 ASN A N 1
ATOM 772 C CA . ASN A 1 100 ? 3.925 12.668 11.288 1.00 93.75 100 ASN A CA 1
ATOM 773 C C . ASN A 1 100 ? 5.052 11.622 11.325 1.00 93.75 100 ASN A C 1
ATOM 775 O O . ASN A 1 100 ? 6.214 11.982 11.171 1.00 93.75 100 ASN A O 1
ATOM 779 N N . GLU A 1 101 ? 4.711 10.336 11.464 1.00 91.25 101 GLU A N 1
ATOM 780 C CA . GLU A 1 101 ? 5.683 9.237 11.433 1.00 91.25 101 GLU A CA 1
ATOM 781 C C . GLU A 1 101 ? 6.390 9.151 10.075 1.00 91.25 101 GLU A C 1
ATOM 783 O O . GLU A 1 101 ? 7.610 9.036 10.003 1.00 91.25 101 GLU A O 1
ATOM 788 N N . MET A 1 102 ? 5.630 9.248 8.980 1.00 91.38 102 MET A N 1
ATOM 789 C CA . MET A 1 102 ? 6.198 9.201 7.632 1.00 91.38 102 MET A CA 1
ATOM 790 C C . MET A 1 102 ? 7.129 10.382 7.366 1.00 91.38 102 MET A C 1
ATOM 792 O O . MET A 1 102 ? 8.185 10.193 6.769 1.00 91.38 102 MET A O 1
ATOM 796 N N . ILE A 1 103 ? 6.766 11.576 7.843 1.00 91.31 103 ILE A N 1
ATOM 797 C CA . ILE A 1 103 ? 7.613 12.771 7.749 1.00 91.31 103 ILE A CA 1
ATOM 798 C C . ILE A 1 103 ? 8.917 12.557 8.528 1.00 91.31 103 ILE A C 1
ATOM 800 O O . ILE A 1 103 ? 9.993 12.778 7.983 1.00 91.31 103 ILE A O 1
ATOM 804 N N . GLN A 1 104 ? 8.836 12.070 9.771 1.00 89.00 104 GLN A N 1
ATOM 805 C CA . GLN A 1 104 ? 10.018 11.804 10.601 1.00 89.00 104 GLN A CA 1
ATOM 806 C C . GLN A 1 104 ? 10.947 10.744 9.995 1.00 89.00 104 GLN A C 1
ATOM 808 O O . GLN A 1 104 ? 12.160 10.838 10.143 1.00 89.00 104 GLN A O 1
ATOM 813 N N . MET A 1 105 ? 10.390 9.752 9.297 1.00 83.81 105 MET A N 1
ATOM 814 C CA . MET A 1 105 ? 11.145 8.675 8.648 1.00 83.81 105 MET A CA 1
ATOM 815 C C . MET A 1 105 ? 11.595 8.998 7.214 1.00 83.81 105 MET A C 1
ATOM 817 O O . MET A 1 105 ? 12.069 8.099 6.516 1.00 83.81 105 MET A O 1
ATOM 821 N N . ASN A 1 106 ? 11.402 10.235 6.742 1.00 83.12 106 ASN A N 1
ATOM 822 C CA . ASN A 1 106 ? 11.647 10.639 5.354 1.00 83.12 106 ASN A CA 1
ATOM 823 C C . ASN A 1 106 ? 11.021 9.663 4.330 1.00 83.12 106 ASN A C 1
ATOM 825 O O . ASN A 1 106 ? 11.644 9.253 3.348 1.00 83.12 106 ASN A O 1
ATOM 829 N N . ARG A 1 107 ? 9.790 9.207 4.605 1.00 84.69 107 ARG A N 1
ATOM 830 C CA . ARG A 1 107 ? 9.009 8.317 3.730 1.00 84.69 107 ARG A CA 1
ATOM 831 C C . ARG A 1 107 ? 8.169 9.151 2.781 1.00 84.69 107 ARG A C 1
ATOM 833 O O . ARG A 1 107 ? 6.943 9.180 2.887 1.00 84.69 107 ARG A O 1
ATOM 840 N N . ASP A 1 108 ? 8.852 9.883 1.906 1.00 86.31 108 ASP A N 1
ATOM 841 C CA . ASP A 1 108 ? 8.171 10.731 0.939 1.00 86.31 108 ASP A CA 1
ATOM 842 C C . ASP A 1 108 ? 7.743 9.974 -0.322 1.00 86.31 108 ASP A C 1
ATOM 844 O O . ASP A 1 108 ? 6.783 10.377 -0.964 1.00 86.31 108 ASP A O 1
ATOM 848 N N . ASN A 1 109 ? 8.350 8.824 -0.603 1.00 88.88 109 ASN A N 1
ATOM 849 C CA . ASN A 1 109 ? 7.963 7.861 -1.633 1.00 88.88 109 ASN A CA 1
ATOM 850 C C . ASN A 1 109 ? 8.141 6.418 -1.114 1.00 88.88 109 ASN A C 1
ATOM 852 O O . ASN A 1 109 ? 8.397 6.195 0.076 1.00 88.88 109 ASN A O 1
ATOM 856 N N . GLY A 1 110 ? 7.990 5.428 -1.997 1.00 89.69 110 GLY A N 1
ATOM 857 C CA . GLY A 1 110 ? 8.303 4.046 -1.660 1.00 89.69 110 GLY A CA 1
ATOM 858 C C . GLY A 1 110 ? 9.807 3.803 -1.533 1.00 89.69 110 GLY A C 1
ATOM 859 O O . GLY A 1 110 ? 10.616 4.360 -2.269 1.00 89.69 110 GLY A O 1
ATOM 860 N N . LYS A 1 111 ? 10.185 2.921 -0.607 1.00 89.56 111 LYS A N 1
ATOM 861 C CA . LYS A 1 111 ? 11.565 2.485 -0.381 1.00 89.56 111 LYS A CA 1
ATOM 862 C C . LYS A 1 111 ? 11.616 0.964 -0.337 1.00 89.56 111 LYS A C 1
ATOM 864 O O . LYS A 1 111 ? 10.926 0.348 0.479 1.00 89.56 111 LYS A O 1
ATOM 869 N N . ILE A 1 112 ? 12.464 0.368 -1.173 1.00 90.94 112 ILE A N 1
ATOM 870 C CA . ILE A 1 112 ? 12.939 -0.999 -0.945 1.00 90.94 112 ILE A CA 1
ATOM 871 C C . ILE A 1 112 ? 13.923 -0.924 0.216 1.00 90.94 112 ILE A C 1
ATOM 873 O O . ILE A 1 112 ? 14.839 -0.107 0.201 1.00 90.94 112 ILE A O 1
ATOM 877 N N . MET A 1 113 ? 13.684 -1.724 1.248 1.00 87.00 113 MET A N 1
ATOM 878 C CA . MET A 1 113 ? 14.455 -1.668 2.481 1.00 87.00 113 MET A CA 1
ATOM 879 C C . MET A 1 113 ? 15.529 -2.754 2.463 1.00 87.00 113 MET A C 1
ATOM 881 O O . MET A 1 113 ? 16.566 -2.611 1.827 1.00 87.00 113 MET A O 1
ATOM 885 N N . SER A 1 114 ? 15.304 -3.851 3.180 1.00 77.62 114 SER A N 1
ATOM 886 C CA . SER A 1 114 ? 16.268 -4.938 3.314 1.00 77.62 114 SER A CA 1
ATOM 887 C C . SER A 1 114 ? 15.755 -6.203 2.646 1.00 77.62 114 SER A C 1
ATOM 889 O O . SER A 1 114 ? 14.570 -6.517 2.709 1.00 77.62 114 SER A O 1
ATOM 891 N N . GLY A 1 115 ? 16.665 -6.972 2.054 1.00 82.44 115 GLY A N 1
ATOM 892 C CA . GLY A 1 115 ? 16.361 -8.318 1.584 1.00 82.44 115 GLY A CA 1
ATOM 893 C C . GLY A 1 115 ? 16.221 -9.317 2.735 1.00 82.44 115 GLY A C 1
ATOM 894 O O . GLY A 1 115 ? 16.719 -9.116 3.846 1.00 82.44 115 GLY A O 1
ATOM 895 N N . MET A 1 116 ? 15.578 -10.449 2.455 1.00 86.19 116 MET A N 1
ATOM 896 C CA . MET A 1 116 ? 15.565 -11.582 3.378 1.00 86.19 116 MET A CA 1
ATOM 897 C C . MET A 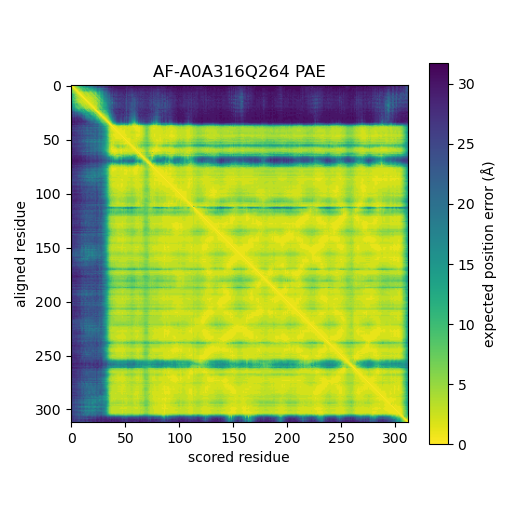1 116 ? 16.981 -12.144 3.578 1.00 86.19 116 MET A C 1
ATOM 899 O O . MET A 1 116 ? 17.700 -12.416 2.615 1.00 86.19 116 MET A O 1
ATOM 903 N N . THR A 1 117 ? 17.360 -12.411 4.828 1.00 85.88 117 THR A N 1
ATOM 904 C CA . THR A 1 117 ? 18.585 -13.159 5.162 1.00 85.88 117 THR A CA 1
ATOM 905 C C . THR A 1 117 ? 18.275 -14.648 5.328 1.00 85.88 117 THR A C 1
ATOM 907 O O . THR A 1 117 ? 17.118 -15.059 5.301 1.00 85.88 117 THR A O 1
ATOM 910 N N . GLN A 1 118 ? 19.290 -15.478 5.589 1.00 85.25 118 GLN A N 1
ATOM 911 C CA . GLN A 1 118 ? 19.103 -16.913 5.862 1.00 85.25 118 GLN A CA 1
ATOM 912 C C . GLN A 1 118 ? 18.194 -17.218 7.072 1.00 85.25 118 GLN A C 1
ATOM 914 O O . GLN A 1 118 ? 17.766 -18.358 7.234 1.00 85.25 118 GLN A O 1
ATOM 919 N N . LYS A 1 119 ? 17.904 -16.231 7.931 1.00 87.00 119 LYS A N 1
ATOM 920 C CA . LYS A 1 119 ? 17.020 -16.403 9.094 1.00 87.00 119 LYS A CA 1
ATOM 921 C C . LYS A 1 119 ? 15.537 -16.388 8.718 1.00 87.00 119 LYS A C 1
ATOM 923 O O . LYS A 1 119 ? 14.743 -17.072 9.365 1.00 87.00 119 LYS A O 1
ATOM 928 N N . GLN A 1 120 ? 15.155 -15.601 7.713 1.00 91.44 120 GLN A N 1
ATOM 929 C CA . GLN A 1 120 ? 13.759 -15.446 7.319 1.00 91.44 120 GLN A CA 1
ATOM 930 C C . GLN A 1 120 ? 13.326 -16.600 6.407 1.00 91.44 120 GLN A C 1
ATOM 932 O O . GLN A 1 120 ? 14.030 -16.979 5.476 1.00 91.44 120 GLN A O 1
ATOM 937 N N . SER A 1 121 ? 12.163 -17.176 6.709 1.00 92.00 121 SER A N 1
ATOM 938 C CA . SER A 1 121 ? 11.580 -18.337 6.001 1.00 92.00 121 SER A CA 1
ATOM 939 C C . SER A 1 121 ? 10.071 -18.200 5.799 1.00 92.00 121 SER A C 1
ATOM 941 O O . SER A 1 121 ? 9.380 -19.149 5.432 1.00 92.00 121 SER A O 1
ATOM 943 N N . SER A 1 122 ? 9.536 -17.019 6.092 1.00 94.69 122 SER A N 1
ATOM 944 C CA . SER A 1 122 ? 8.133 -16.694 5.902 1.00 94.69 122 SER A CA 1
ATOM 945 C C . SER A 1 122 ? 7.968 -15.209 5.636 1.00 94.69 122 SER A C 1
ATOM 947 O O . SER A 1 122 ? 8.786 -14.412 6.099 1.00 94.69 122 SER A O 1
ATOM 949 N N . ILE A 1 123 ? 6.899 -14.857 4.932 1.00 96.00 123 ILE A N 1
ATOM 950 C CA . ILE A 1 123 ? 6.496 -13.476 4.677 1.00 96.00 123 ILE A CA 1
ATOM 951 C C . ILE A 1 123 ? 5.040 -13.263 5.090 1.00 96.00 123 ILE A C 1
ATOM 953 O O . ILE A 1 123 ? 4.254 -14.213 5.175 1.00 96.00 123 ILE A O 1
ATOM 957 N N . VAL A 1 124 ? 4.690 -12.014 5.379 1.00 96.06 124 VAL A N 1
ATOM 958 C CA . VAL A 1 124 ? 3.318 -11.578 5.638 1.00 96.06 124 VAL A CA 1
ATOM 959 C C . VAL A 1 124 ? 3.122 -10.157 5.120 1.00 96.06 124 VAL A C 1
ATOM 961 O O . VAL A 1 124 ? 3.892 -9.260 5.463 1.00 96.06 124 VAL A O 1
ATOM 964 N N . GLY A 1 125 ? 2.094 -9.956 4.297 1.00 97.25 125 GLY A N 1
ATOM 965 C CA . GLY A 1 125 ? 1.646 -8.626 3.903 1.00 97.25 125 GLY A CA 1
ATOM 966 C C . GLY A 1 125 ? 1.080 -7.864 5.095 1.00 97.25 125 GLY A C 1
ATOM 967 O O . GLY A 1 125 ? 0.284 -8.412 5.861 1.00 97.25 125 GLY A O 1
ATOM 968 N N . ILE A 1 126 ? 1.493 -6.610 5.248 1.00 97.19 126 ILE A N 1
ATOM 969 C CA . ILE A 1 126 ? 1.059 -5.718 6.325 1.00 97.19 126 ILE A CA 1
ATOM 970 C C . ILE A 1 126 ? 0.530 -4.409 5.748 1.00 97.19 126 ILE A C 1
ATOM 972 O O . ILE A 1 126 ? 1.007 -3.928 4.721 1.00 97.19 126 ILE A O 1
ATOM 976 N N . GLY A 1 127 ? -0.425 -3.805 6.442 1.00 97.81 127 GLY A N 1
ATOM 977 C CA . GLY A 1 127 ? -0.915 -2.468 6.145 1.00 97.81 127 GLY A CA 1
ATOM 978 C C . GLY A 1 127 ? -1.032 -1.622 7.402 1.00 97.81 127 GLY A C 1
ATOM 979 O O . GLY A 1 127 ? -1.112 -2.129 8.527 1.00 97.81 127 GLY A O 1
ATOM 980 N N . ALA A 1 128 ? -0.994 -0.309 7.211 1.00 97.69 128 ALA A N 1
ATOM 981 C CA . ALA A 1 128 ? -1.229 0.649 8.272 1.00 97.69 128 ALA A CA 1
ATOM 982 C C . ALA A 1 128 ? -2.045 1.837 7.764 1.00 97.69 128 ALA A C 1
ATOM 984 O O . ALA A 1 128 ? -1.818 2.314 6.654 1.00 97.69 128 ALA A O 1
ATOM 985 N N . ILE A 1 129 ? -2.953 2.337 8.599 1.00 98.44 129 ILE A N 1
ATOM 986 C CA . ILE A 1 129 ? -3.632 3.615 8.391 1.00 98.44 129 ILE A CA 1
ATOM 987 C C . ILE A 1 129 ? -3.298 4.527 9.566 1.00 98.44 129 ILE A C 1
ATOM 989 O O . ILE A 1 129 ? -3.469 4.157 10.728 1.00 98.44 129 ILE A O 1
ATOM 993 N N . TYR A 1 130 ? -2.832 5.726 9.246 1.00 97.81 130 TYR A N 1
ATOM 994 C CA . TYR A 1 130 ? -2.452 6.768 10.192 1.00 97.81 130 TYR A CA 1
ATOM 995 C C . TYR A 1 130 ? -3.358 7.981 10.031 1.00 97.81 130 TYR A C 1
ATOM 997 O O . TYR A 1 130 ? -3.926 8.198 8.961 1.00 97.81 130 TYR A O 1
ATOM 1005 N N . SER A 1 131 ? -3.396 8.846 11.040 1.00 97.56 131 SER A N 1
ATOM 1006 C CA . SER A 1 131 ? -3.842 10.226 10.842 1.00 97.56 131 SER A CA 1
ATOM 1007 C C . SER A 1 131 ? -2.884 10.951 9.897 1.00 97.56 131 SER A C 1
ATOM 1009 O O . SER A 1 131 ? -1.660 10.859 10.050 1.00 97.56 131 SER A O 1
ATOM 1011 N N . THR A 1 132 ? -3.430 11.694 8.939 1.00 97.62 132 THR A N 1
ATOM 1012 C CA . THR A 1 132 ? -2.632 12.603 8.112 1.00 97.62 132 THR A CA 1
ATOM 1013 C C . THR A 1 132 ? -2.100 13.749 8.978 1.00 97.62 132 THR A C 1
ATOM 1015 O O . THR A 1 132 ? -2.800 14.264 9.851 1.00 97.62 132 THR A O 1
ATOM 1018 N N . ALA A 1 133 ? -0.849 14.148 8.760 1.00 96.38 133 ALA A N 1
ATOM 1019 C CA . ALA A 1 133 ? -0.214 15.245 9.477 1.00 96.38 133 ALA A CA 1
ATOM 1020 C C . ALA A 1 133 ? -1.015 16.544 9.302 1.00 96.38 133 ALA A C 1
ATOM 1022 O O . ALA A 1 133 ? -1.379 16.915 8.189 1.00 96.38 133 ALA A O 1
ATOM 1023 N N . GLY A 1 134 ? -1.308 17.223 10.413 1.00 95.06 134 GLY A N 1
ATOM 1024 C CA . GLY A 1 134 ? -2.076 18.472 10.422 1.00 95.06 134 GLY A CA 1
ATOM 1025 C C . GLY A 1 134 ? -3.578 18.327 10.144 1.00 95.06 134 GLY A C 1
ATOM 1026 O O . GLY A 1 134 ? -4.294 19.323 10.210 1.00 95.06 134 GLY A O 1
ATOM 1027 N N . ALA A 1 135 ? -4.083 17.121 9.866 1.00 95.50 135 ALA A N 1
ATOM 1028 C CA . ALA A 1 135 ? -5.505 16.914 9.630 1.00 95.50 135 ALA A CA 1
ATOM 1029 C C . ALA A 1 135 ? -6.293 16.853 10.945 1.00 95.50 135 ALA A C 1
ATOM 1031 O O . ALA A 1 135 ? -5.933 16.131 11.875 1.00 95.50 135 ALA A O 1
ATOM 1032 N N . ASP A 1 136 ? -7.419 17.566 10.996 1.00 95.12 136 ASP A N 1
ATOM 1033 C CA . ASP A 1 136 ? -8.371 17.427 12.096 1.00 95.12 136 ASP A CA 1
ATOM 1034 C C . ASP A 1 136 ? -9.235 16.175 11.908 1.00 95.12 136 ASP A C 1
ATOM 1036 O O . ASP A 1 136 ? -9.953 16.066 10.908 1.00 95.12 136 ASP A O 1
ATOM 1040 N N . LEU A 1 137 ? -9.142 15.233 12.849 1.00 96.56 137 LEU A N 1
ATOM 1041 C CA . LEU A 1 137 ? -9.905 13.988 12.813 1.00 96.56 137 LEU A CA 1
ATOM 1042 C C . LEU A 1 137 ? -11.384 14.233 13.159 1.00 96.56 137 LEU A C 1
ATOM 1044 O O . LEU A 1 137 ? -11.658 14.986 14.101 1.00 96.56 137 LEU A O 1
ATOM 1048 N N . PRO A 1 138 ? -12.321 13.554 12.474 1.00 96.81 138 PRO A N 1
ATOM 1049 C CA . PRO A 1 138 ? -13.733 13.567 12.847 1.00 96.81 138 PRO A CA 1
ATOM 1050 C C . PRO A 1 138 ? -13.951 12.871 14.197 1.00 96.81 138 PRO A C 1
ATOM 1052 O O . PRO A 1 138 ? -13.237 11.925 14.534 1.00 96.81 138 PRO A O 1
ATOM 1055 N N . ASP A 1 139 ? -14.976 13.289 14.946 1.00 97.81 139 ASP A N 1
ATOM 1056 C CA . ASP A 1 139 ? -15.297 12.711 16.262 1.00 97.81 139 ASP A CA 1
ATOM 1057 C C . ASP A 1 139 ? -15.537 11.200 16.197 1.00 97.81 139 ASP A C 1
ATOM 1059 O O . ASP A 1 139 ? -15.164 10.465 17.115 1.00 97.81 139 ASP A O 1
ATOM 1063 N N . ARG A 1 140 ? -16.145 10.738 15.098 1.00 97.81 140 ARG A N 1
ATOM 1064 C CA . ARG A 1 140 ? -16.423 9.333 14.792 1.00 97.81 140 ARG A CA 1
ATOM 1065 C C . ARG A 1 140 ? -16.194 9.074 13.310 1.00 97.81 140 ARG A C 1
ATOM 1067 O O . ARG A 1 140 ? -16.532 9.917 12.481 1.00 97.81 140 ARG A O 1
ATOM 1074 N N .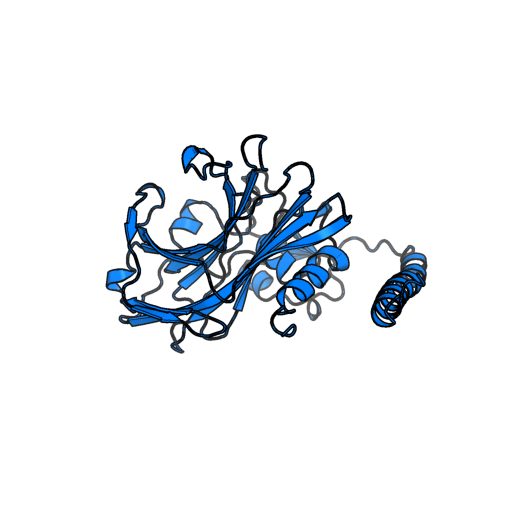 PHE A 1 141 ? -15.657 7.907 12.989 1.00 98.38 141 PHE A N 1
ATOM 1075 C CA . PHE A 1 141 ? -15.413 7.484 11.614 1.00 98.38 141 PHE A CA 1
ATOM 1076 C C . PHE A 1 141 ? -15.337 5.964 11.508 1.00 98.38 141 PHE A C 1
ATOM 1078 O O . PHE A 1 141 ? -15.121 5.273 12.507 1.00 98.38 141 PHE A O 1
ATOM 1085 N N . THR A 1 142 ? -15.471 5.452 10.288 1.00 98.69 142 THR A N 1
ATOM 1086 C CA . THR A 1 142 ? -15.379 4.024 9.992 1.00 98.69 142 THR A CA 1
ATOM 1087 C C . THR A 1 142 ? -14.371 3.783 8.877 1.00 98.69 142 THR A C 1
ATOM 1089 O O . THR A 1 142 ? -14.607 4.126 7.717 1.00 98.69 142 THR A O 1
ATOM 1092 N N . LEU A 1 143 ? -13.240 3.168 9.226 1.00 98.62 143 LEU A N 1
ATOM 1093 C CA . LEU A 1 143 ? -12.254 2.710 8.249 1.00 98.62 143 LEU A CA 1
ATOM 1094 C C . LEU A 1 143 ? -12.668 1.342 7.723 1.00 98.62 143 LEU A C 1
ATOM 1096 O O . LEU A 1 143 ? -12.988 0.443 8.499 1.00 98.62 143 LEU A O 1
ATOM 1100 N N . CYS A 1 144 ? -12.634 1.185 6.409 1.00 98.75 144 CYS A N 1
ATOM 1101 C CA . CYS A 1 144 ? -12.987 -0.051 5.738 1.00 98.75 144 CYS A CA 1
ATOM 1102 C C . CYS A 1 144 ? -11.734 -0.642 5.099 1.00 98.75 144 CYS A C 1
ATOM 1104 O O . CYS A 1 144 ? -11.038 0.059 4.362 1.00 98.75 144 CYS A O 1
ATOM 1106 N N . ILE A 1 145 ? -11.447 -1.915 5.379 1.00 98.62 145 ILE A N 1
ATOM 1107 C CA . ILE A 1 145 ? -10.319 -2.643 4.787 1.00 98.62 145 ILE A CA 1
ATOM 1108 C C . ILE A 1 145 ? -10.864 -3.852 4.034 1.00 98.62 145 ILE A C 1
ATOM 1110 O O . ILE A 1 145 ? -11.512 -4.715 4.625 1.00 98.62 145 ILE A O 1
ATOM 1114 N N . GLY A 1 146 ? -10.620 -3.894 2.730 1.00 97.94 146 GLY A N 1
ATOM 1115 C CA . GLY A 1 146 ? -11.009 -5.000 1.865 1.00 97.94 146 GLY A CA 1
ATOM 1116 C C . GLY A 1 146 ? -9.914 -6.051 1.749 1.00 97.94 146 GLY A C 1
ATOM 1117 O O . GLY A 1 146 ? -9.061 -6.195 2.631 1.00 97.94 146 GLY A O 1
ATOM 1118 N N . LYS A 1 147 ? -9.938 -6.772 0.626 1.00 96.56 147 LYS A N 1
ATOM 1119 C CA . LYS A 1 147 ? -8.999 -7.859 0.346 1.00 96.56 147 LYS A CA 1
ATOM 1120 C C . LYS A 1 147 ? -7.550 -7.433 0.546 1.00 96.56 147 LYS A C 1
ATOM 1122 O O . LYS A 1 147 ? -7.178 -6.319 0.192 1.00 96.56 147 LYS A O 1
ATOM 1127 N N . ILE A 1 148 ? -6.739 -8.348 1.066 1.00 97.94 148 ILE A N 1
ATOM 1128 C CA . ILE A 1 148 ? -5.283 -8.220 1.144 1.00 97.94 148 ILE A CA 1
ATOM 1129 C C . ILE A 1 148 ? -4.653 -9.429 0.461 1.00 97.94 148 ILE A C 1
ATOM 1131 O O . ILE A 1 148 ? -5.046 -10.573 0.718 1.00 97.94 148 ILE A O 1
ATOM 1135 N N . LYS A 1 149 ? -3.690 -9.184 -0.429 1.00 98.06 149 LYS A N 1
ATOM 1136 C CA . LYS A 1 149 ? -2.947 -10.238 -1.122 1.00 98.06 149 LYS A CA 1
ATOM 1137 C C . LYS A 1 149 ? -1.453 -10.004 -1.033 1.00 98.06 149 LYS A C 1
ATOM 1139 O O . LYS A 1 149 ? -0.984 -8.877 -1.153 1.00 98.06 149 LYS A O 1
ATOM 1144 N N . THR A 1 150 ? -0.716 -11.088 -0.837 1.00 98.31 150 THR A N 1
ATOM 1145 C CA . THR A 1 150 ? 0.747 -11.115 -0.880 1.00 98.31 150 THR A CA 1
ATOM 1146 C C . THR A 1 150 ? 1.183 -12.006 -2.031 1.00 98.31 150 THR A C 1
ATOM 1148 O O . THR A 1 150 ? 0.673 -13.117 -2.183 1.00 98.31 150 THR A O 1
ATOM 1151 N N . PHE A 1 151 ? 2.151 -11.537 -2.805 1.00 98.44 151 PHE A N 1
ATOM 1152 C CA . PHE A 1 151 ? 2.690 -12.200 -3.982 1.00 98.44 151 PHE A CA 1
ATOM 1153 C C . PHE A 1 151 ? 4.201 -12.375 -3.848 1.00 98.44 151 PHE A C 1
ATOM 1155 O O . PHE A 1 151 ? 4.870 -11.596 -3.162 1.00 98.44 151 PHE A O 1
ATOM 1162 N N . ALA A 1 152 ? 4.736 -13.373 -4.540 1.00 98.19 152 ALA A N 1
ATOM 1163 C CA . ALA A 1 152 ? 6.168 -13.518 -4.750 1.00 98.19 152 ALA A CA 1
ATOM 1164 C C . ALA A 1 152 ? 6.439 -13.905 -6.200 1.00 98.19 152 ALA A C 1
ATOM 1166 O O . ALA A 1 152 ? 5.729 -14.742 -6.757 1.00 98.19 152 ALA A O 1
ATOM 1167 N N . TYR A 1 153 ? 7.471 -13.307 -6.781 1.00 97.94 153 TYR A N 1
ATOM 1168 C CA . TYR A 1 153 ? 8.062 -13.790 -8.015 1.00 97.94 153 TYR A CA 1
ATOM 1169 C C . TYR A 1 153 ? 8.976 -14.960 -7.666 1.00 97.94 153 TYR A C 1
ATOM 1171 O O . TYR A 1 153 ? 9.887 -14.802 -6.844 1.00 97.94 153 TYR A O 1
ATOM 1179 N N . LEU A 1 154 ? 8.707 -16.123 -8.254 1.00 97.06 154 LEU A N 1
ATOM 1180 C CA . LEU A 1 154 ? 9.405 -17.365 -7.949 1.00 97.06 154 LEU A CA 1
ATOM 1181 C C . LEU A 1 154 ? 10.277 -17.799 -9.133 1.00 97.06 154 LEU A C 1
ATOM 1183 O O . LEU A 1 154 ? 9.763 -18.020 -10.230 1.00 97.06 154 LEU A O 1
ATOM 1187 N N . ASP A 1 155 ? 11.578 -17.967 -8.897 1.00 97.19 155 ASP A N 1
ATOM 1188 C CA . ASP A 1 155 ? 12.565 -18.386 -9.901 1.00 97.19 155 ASP A CA 1
ATOM 1189 C C . ASP A 1 155 ? 12.220 -19.752 -10.513 1.00 97.19 155 ASP A C 1
ATOM 1191 O O . ASP A 1 155 ? 12.416 -19.975 -11.706 1.00 97.19 155 ASP A O 1
ATOM 1195 N N . SER A 1 156 ? 11.660 -20.665 -9.719 1.00 97.19 156 SER A N 1
ATOM 1196 C CA . SER A 1 156 ? 11.282 -22.019 -10.134 1.00 97.19 156 SER A CA 1
ATOM 1197 C C . SER A 1 156 ? 10.179 -22.074 -11.193 1.00 97.19 156 SER A C 1
ATOM 1199 O O . SER A 1 156 ? 10.081 -23.072 -11.910 1.00 97.19 156 SER A O 1
ATOM 1201 N N . ILE A 1 157 ? 9.356 -21.028 -11.299 1.00 95.88 157 ILE A N 1
ATOM 1202 C CA . ILE A 1 157 ? 8.279 -20.918 -12.297 1.00 95.88 157 ILE A CA 1
ATOM 1203 C C . ILE A 1 157 ? 8.442 -19.701 -13.214 1.00 95.88 157 ILE A C 1
ATOM 1205 O O . ILE A 1 157 ? 7.603 -19.514 -14.094 1.00 95.88 157 ILE A O 1
ATOM 1209 N N . ASP A 1 158 ? 9.484 -18.890 -12.995 1.00 95.56 158 ASP A N 1
ATOM 1210 C CA . ASP A 1 158 ? 9.781 -17.646 -13.717 1.00 95.56 158 ASP A CA 1
ATOM 1211 C C . ASP A 1 158 ? 8.560 -16.706 -13.799 1.00 95.56 158 ASP A C 1
ATOM 1213 O O . ASP A 1 158 ? 8.236 -16.146 -14.847 1.00 95.56 158 ASP A O 1
ATOM 1217 N N . ASN A 1 159 ? 7.791 -16.615 -12.703 1.00 96.44 159 ASN A N 1
ATOM 1218 C CA . ASN A 1 159 ? 6.522 -15.885 -12.673 1.00 96.44 159 ASN A CA 1
ATOM 1219 C C . ASN A 1 159 ? 6.055 -15.531 -11.249 1.00 96.44 159 ASN A C 1
ATOM 1221 O O . ASN A 1 159 ? 6.526 -16.081 -10.249 1.00 96.44 159 ASN A O 1
ATOM 1225 N N . TRP A 1 160 ? 5.061 -14.646 -11.170 1.00 97.81 160 TRP A N 1
ATOM 1226 C CA . TRP A 1 160 ? 4.344 -14.281 -9.955 1.00 97.81 160 TRP A CA 1
ATOM 1227 C C . TRP A 1 160 ? 3.398 -15.387 -9.481 1.00 97.81 160 TRP A C 1
ATOM 1229 O O . TRP A 1 160 ? 2.582 -15.922 -10.234 1.00 97.81 160 TRP A O 1
ATOM 1239 N N . ALA A 1 161 ? 3.451 -15.671 -8.183 1.00 96.81 161 ALA A N 1
ATOM 1240 C CA . ALA A 1 161 ? 2.530 -16.551 -7.481 1.00 96.81 161 ALA A CA 1
ATOM 1241 C C . ALA A 1 161 ? 1.806 -15.803 -6.355 1.00 96.81 161 ALA A C 1
ATOM 1243 O O . ALA A 1 161 ? 2.388 -14.968 -5.658 1.00 96.81 161 ALA A O 1
ATOM 1244 N N . ILE A 1 162 ? 0.536 -16.153 -6.136 1.00 97.75 162 ILE A N 1
ATOM 1245 C CA . ILE A 1 162 ? -0.216 -15.730 -4.949 1.00 97.75 162 ILE A CA 1
ATOM 1246 C C . ILE A 1 162 ? 0.291 -16.546 -3.759 1.00 97.75 162 ILE A C 1
ATOM 1248 O O . ILE A 1 162 ? 0.155 -17.769 -3.728 1.00 97.75 162 ILE A O 1
ATOM 1252 N N . ILE A 1 163 ? 0.864 -15.863 -2.773 1.00 97.50 163 ILE A N 1
ATOM 1253 C CA . ILE A 1 163 ? 1.367 -16.465 -1.535 1.00 97.50 163 ILE A CA 1
ATOM 1254 C C . ILE A 1 163 ? 0.275 -16.466 -0.467 1.00 97.50 163 ILE A C 1
ATOM 1256 O O . ILE A 1 163 ? 0.032 -17.482 0.191 1.00 97.50 163 ILE A O 1
ATOM 1260 N N . ASP A 1 164 ? -0.409 -15.334 -0.317 1.00 97.31 164 ASP A N 1
ATOM 1261 C CA . ASP A 1 164 ? -1.557 -15.179 0.568 1.00 97.31 164 ASP A CA 1
ATOM 1262 C C . ASP A 1 164 ? -2.667 -14.374 -0.106 1.00 97.31 164 ASP A C 1
ATOM 1264 O O . ASP A 1 164 ? -2.399 -13.423 -0.836 1.00 97.31 164 ASP A O 1
ATOM 1268 N N . GLU A 1 165 ? -3.911 -14.748 0.176 1.00 95.94 165 GLU A N 1
ATOM 1269 C CA . GLU A 1 165 ? -5.119 -14.070 -0.288 1.00 95.94 165 GLU A CA 1
ATOM 1270 C C . GLU A 1 165 ? -6.191 -14.182 0.797 1.00 95.94 165 GLU A C 1
ATOM 1272 O O . GLU A 1 165 ? -6.569 -15.290 1.193 1.00 95.94 165 GLU A O 1
ATOM 1277 N N . GLN A 1 166 ? -6.672 -13.039 1.288 1.00 95.75 166 GLN A N 1
ATOM 1278 C CA . GLN A 1 166 ? -7.748 -12.956 2.276 1.00 95.75 166 GLN A CA 1
ATOM 1279 C C . GLN A 1 166 ? -8.788 -11.901 1.852 1.00 95.75 166 GLN A C 1
ATOM 1281 O O . GLN A 1 166 ? -8.384 -10.861 1.327 1.00 95.75 166 GLN A O 1
ATOM 1286 N N . PRO A 1 167 ? -10.103 -12.115 2.091 1.00 95.12 167 PRO A N 1
ATOM 1287 C CA . PRO A 1 167 ? -11.164 -11.119 1.833 1.00 95.12 167 PRO A CA 1
ATOM 1288 C C . PRO A 1 167 ? -10.997 -9.828 2.633 1.00 95.12 167 PRO A C 1
ATOM 1290 O O . PRO A 1 167 ? -11.488 -8.785 2.233 1.00 95.12 167 PRO A O 1
ATOM 1293 N N . TYR A 1 168 ? -10.300 -9.907 3.756 1.00 95.75 168 TYR A N 1
ATOM 1294 C CA . TYR A 1 168 ? -9.925 -8.808 4.632 1.00 95.75 168 TYR A CA 1
ATOM 1295 C C . TYR A 1 168 ? -8.756 -9.281 5.512 1.00 95.75 168 TYR A C 1
ATOM 1297 O O . TYR A 1 168 ? -8.474 -10.484 5.543 1.00 95.75 168 TYR A O 1
ATOM 1305 N N . PRO A 1 169 ? -8.050 -8.387 6.224 1.00 96.38 169 PRO A N 1
ATOM 1306 C CA . PRO A 1 169 ? -6.917 -8.780 7.057 1.00 96.38 169 PRO A CA 1
ATOM 1307 C C . PRO A 1 169 ? -7.281 -9.797 8.149 1.00 96.38 169 PRO A C 1
ATOM 1309 O O . PRO A 1 169 ? -8.340 -9.716 8.769 1.00 96.38 169 PRO A O 1
ATOM 1312 N N . ASP A 1 170 ? -6.364 -10.726 8.428 1.00 91.75 170 ASP A N 1
ATOM 1313 C CA . ASP A 1 170 ? -6.512 -11.766 9.460 1.00 91.75 170 ASP A CA 1
ATOM 1314 C C . ASP A 1 170 ? -6.429 -11.177 10.882 1.00 91.75 170 ASP A C 1
ATOM 1316 O O . ASP A 1 170 ? -7.003 -11.713 11.829 1.00 91.75 170 ASP A O 1
ATOM 1320 N N . GLY A 1 171 ? -5.749 -10.035 11.040 1.00 89.44 171 GLY A N 1
ATOM 1321 C CA . GLY A 1 171 ? -5.697 -9.283 12.292 1.00 89.44 171 GLY A CA 1
ATOM 1322 C C . GLY A 1 171 ? -5.726 -7.777 12.065 1.00 89.44 171 GLY A C 1
ATOM 1323 O O . GLY A 1 171 ? -5.121 -7.288 11.116 1.00 89.44 171 GLY A O 1
ATOM 1324 N N . VAL A 1 172 ? -6.422 -7.055 12.952 1.00 95.69 172 VAL A N 1
ATOM 1325 C CA . VAL A 1 172 ? -6.556 -5.590 12.937 1.00 95.69 172 VAL A CA 1
ATOM 1326 C C . VAL A 1 172 ? -6.483 -5.045 14.365 1.00 95.69 172 VAL A C 1
ATOM 1328 O O . VAL A 1 172 ? -7.265 -5.433 15.235 1.00 95.69 172 VAL A O 1
ATOM 1331 N N . TYR A 1 173 ? -5.533 -4.148 14.619 1.00 97.44 173 TYR A N 1
ATOM 1332 C CA . TYR A 1 173 ? -5.223 -3.622 15.949 1.00 97.44 173 TYR A CA 1
ATOM 1333 C C . TYR A 1 173 ? -4.891 -2.134 15.887 1.00 97.44 173 TYR A C 1
ATOM 1335 O O . TYR A 1 173 ? -4.409 -1.633 14.875 1.00 97.44 173 TYR A O 1
ATOM 1343 N N . LEU A 1 174 ? -5.075 -1.443 17.008 1.00 98.00 174 LEU A N 1
ATOM 1344 C CA . LEU A 1 174 ? -4.552 -0.098 17.205 1.00 98.00 174 LEU A CA 1
ATOM 1345 C C . LEU A 1 174 ? -3.176 -0.198 17.854 1.00 98.00 174 LEU A C 1
ATOM 1347 O O . LEU A 1 174 ? -3.054 -0.711 18.968 1.00 98.00 174 LEU A O 1
ATOM 1351 N N . TYR A 1 175 ? -2.154 0.308 17.174 1.00 97.31 175 TYR A N 1
ATOM 1352 C CA . TYR A 1 175 ? -0.787 0.400 17.683 1.00 97.31 175 TYR A CA 1
ATOM 1353 C C . TYR A 1 175 ? -0.488 1.816 18.136 1.00 97.31 175 TYR A C 1
ATOM 1355 O O . TYR A 1 175 ? -0.782 2.769 17.418 1.00 97.31 175 TYR A O 1
ATOM 1363 N N . LYS A 1 176 ? 0.061 1.954 19.343 1.00 96.31 176 LYS A N 1
ATOM 1364 C CA . LYS A 1 176 ? 0.420 3.258 19.892 1.00 96.31 176 LYS A CA 1
ATOM 1365 C C . LYS A 1 176 ? 1.628 3.806 19.136 1.00 96.31 176 LYS A C 1
ATOM 1367 O O . LYS A 1 176 ? 2.609 3.091 18.957 1.00 96.31 176 LYS A O 1
ATOM 1372 N N . MET A 1 177 ? 1.543 5.069 18.741 1.00 94.00 177 MET A N 1
ATOM 1373 C CA . MET A 1 177 ? 2.619 5.803 18.089 1.00 94.00 177 MET A CA 1
ATOM 1374 C C . MET A 1 177 ? 3.474 6.560 19.122 1.00 94.00 177 MET A C 1
ATOM 1376 O O . MET A 1 177 ? 2.919 7.052 20.113 1.00 94.00 177 MET A O 1
ATOM 1380 N N . PRO A 1 178 ? 4.797 6.695 18.899 1.00 90.81 178 PRO A N 1
ATOM 1381 C CA . PRO A 1 178 ? 5.577 6.104 17.798 1.00 90.81 178 PRO A CA 1
ATOM 1382 C C . PRO A 1 178 ? 5.717 4.576 17.928 1.00 90.81 178 PRO A C 1
ATOM 1384 O O . PRO A 1 178 ? 5.543 4.028 19.016 1.00 90.81 178 PRO A O 1
ATOM 1387 N N . TRP A 1 179 ? 6.067 3.879 16.837 1.00 88.12 179 TRP A N 1
ATOM 1388 C CA . TRP A 1 179 ? 6.150 2.403 16.799 1.00 88.12 179 TRP A CA 1
ATOM 1389 C C . TRP A 1 179 ? 7.060 1.786 17.879 1.00 88.12 179 TRP A C 1
ATOM 1391 O O . TRP A 1 179 ? 6.864 0.634 18.275 1.00 88.12 179 TRP A O 1
ATOM 1401 N N . THR A 1 180 ? 8.025 2.558 18.385 1.00 87.69 180 THR A N 1
ATOM 1402 C CA . THR A 1 180 ? 8.957 2.187 19.463 1.00 87.69 180 THR A CA 1
ATOM 1403 C C . THR A 1 180 ? 8.285 1.959 20.819 1.00 87.69 180 THR A C 1
ATOM 1405 O O . THR A 1 180 ? 8.890 1.374 21.714 1.00 87.69 180 THR A O 1
ATOM 1408 N N . GLU A 1 181 ? 7.026 2.368 20.992 1.00 89.50 181 GLU A N 1
ATOM 1409 C CA . GLU A 1 181 ? 6.246 2.076 22.200 1.00 89.50 181 GLU A CA 1
ATOM 1410 C C . GLU A 1 181 ? 5.879 0.591 22.322 1.00 89.50 181 GLU A C 1
ATOM 1412 O O . GLU A 1 181 ? 5.618 0.122 23.430 1.00 89.50 181 GLU A O 1
ATOM 1417 N N . HIS A 1 182 ? 5.832 -0.146 21.204 1.00 86.38 182 HIS A N 1
ATOM 1418 C CA . HIS A 1 182 ? 5.507 -1.578 21.148 1.00 86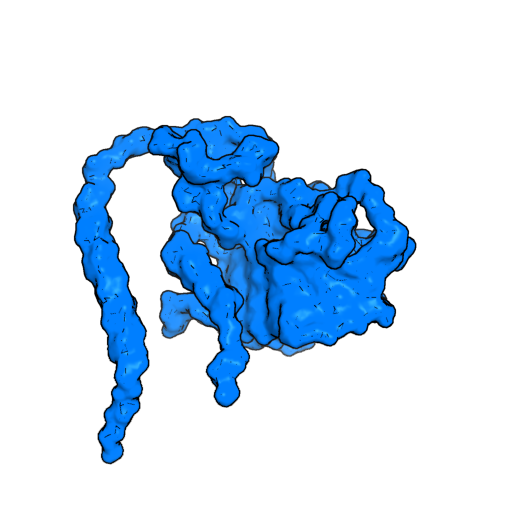.38 182 HIS A CA 1
ATOM 1419 C C . HIS A 1 182 ? 4.221 -1.974 21.907 1.00 86.38 182 HIS A C 1
ATOM 1421 O O . HIS A 1 182 ? 4.098 -3.091 22.412 1.00 86.38 182 HIS A O 1
ATOM 1427 N N . LYS A 1 183 ? 3.241 -1.063 21.978 1.00 94.06 183 LYS A N 1
ATOM 1428 C CA . LYS A 1 183 ? 1.938 -1.274 22.627 1.00 94.06 183 LYS A CA 1
ATOM 1429 C C . LYS A 1 183 ? 0.835 -1.344 21.588 1.00 94.06 183 LYS A C 1
ATOM 1431 O O . LYS A 1 183 ? 0.739 -0.474 20.725 1.00 94.06 183 LYS A O 1
ATOM 1436 N N . SER A 1 184 ? -0.039 -2.334 21.724 1.00 95.00 184 SER A N 1
ATOM 1437 C CA . SER A 1 184 ? -1.232 -2.459 20.895 1.00 95.00 184 SER A CA 1
ATOM 1438 C C . SER A 1 184 ? -2.463 -2.828 21.715 1.00 95.00 184 SER A C 1
ATOM 1440 O O . SER A 1 184 ? -2.371 -3.391 22.808 1.00 95.00 184 SER A O 1
ATOM 1442 N N . LYS A 1 185 ? -3.633 -2.489 21.179 1.00 96.00 185 LYS A N 1
ATOM 1443 C CA . LYS A 1 185 ? -4.944 -2.879 21.706 1.00 96.00 185 LYS A CA 1
ATOM 1444 C C . LYS A 1 185 ? -5.844 -3.337 20.562 1.00 96.00 185 LYS A C 1
ATOM 1446 O O . LYS A 1 185 ? -5.669 -2.922 19.416 1.00 96.00 185 LYS A O 1
ATOM 1451 N N . LYS A 1 186 ? -6.801 -4.213 20.867 1.00 95.44 186 L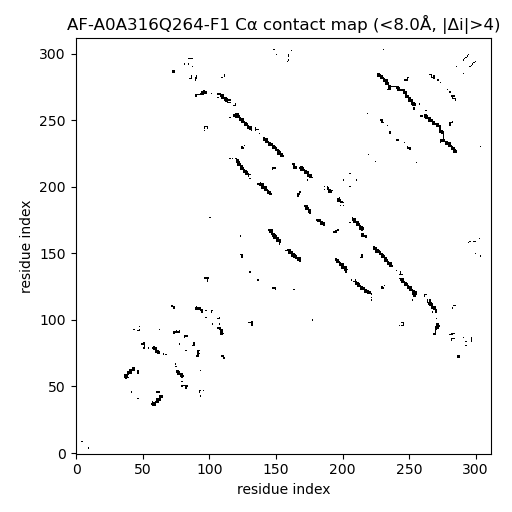YS A N 1
ATOM 1452 C CA . LYS A 1 186 ? -7.832 -4.617 19.902 1.00 95.44 186 LYS A CA 1
ATOM 1453 C C . LYS A 1 186 ? -8.777 -3.446 19.631 1.00 95.44 186 LYS A C 1
ATOM 1455 O O . LYS A 1 186 ? -9.003 -2.628 20.521 1.00 95.44 186 LYS A O 1
ATOM 1460 N N . CYS A 1 187 ? -9.333 -3.388 18.425 1.00 94.38 187 CYS A N 1
ATOM 1461 C CA . CYS A 1 187 ? -10.440 -2.477 18.144 1.00 94.38 187 CYS A CA 1
ATOM 1462 C C . CYS A 1 187 ? -11.723 -3.062 18.749 1.00 94.38 187 CYS A C 1
ATOM 1464 O O . CYS A 1 187 ? -11.957 -4.266 18.648 1.00 94.38 187 CYS A O 1
ATOM 1466 N N . ASN A 1 188 ? -12.536 -2.220 19.387 1.00 90.75 188 ASN A N 1
ATOM 1467 C CA . ASN A 1 188 ? -13.736 -2.672 20.094 1.00 90.75 188 ASN A CA 1
ATOM 1468 C C . ASN A 1 188 ? -14.933 -2.886 19.159 1.00 90.75 188 ASN A C 1
ATOM 1470 O O . ASN A 1 188 ? -15.777 -3.732 19.437 1.00 90.75 188 ASN A O 1
ATOM 1474 N N . ASN A 1 189 ? -15.011 -2.121 18.067 1.00 96.12 189 ASN A N 1
ATOM 1475 C CA . ASN A 1 189 ? -16.139 -2.138 17.146 1.00 96.12 189 ASN A CA 1
ATOM 1476 C C . ASN A 1 189 ? -15.666 -2.519 15.740 1.00 96.12 189 ASN A C 1
ATOM 1478 O O . ASN A 1 189 ? -15.177 -1.676 14.986 1.00 96.12 189 ASN A O 1
ATOM 1482 N N . ILE A 1 190 ? -15.763 -3.815 15.440 1.00 97.44 190 ILE A N 1
ATOM 1483 C CA . ILE A 1 190 ? -15.394 -4.399 14.154 1.00 97.44 190 ILE A CA 1
ATOM 1484 C C . ILE A 1 190 ? -16.600 -5.156 13.603 1.00 97.44 190 ILE A C 1
ATOM 1486 O O . ILE A 1 190 ? -17.120 -6.056 14.267 1.00 97.44 190 ILE A O 1
ATOM 1490 N N . GLN A 1 191 ? -17.003 -4.831 12.379 1.00 97.94 191 GLN A N 1
ATOM 1491 C CA . GLN A 1 191 ? -18.039 -5.546 11.645 1.00 97.94 191 GLN A CA 1
ATOM 1492 C C . GLN A 1 191 ? -17.439 -6.204 10.402 1.00 97.94 191 GLN A C 1
ATOM 1494 O O . GLN A 1 191 ? -16.773 -5.556 9.601 1.00 97.94 191 GLN A O 1
ATOM 1499 N N . TYR A 1 192 ? -17.679 -7.504 10.244 1.00 96.50 192 TYR A N 1
ATOM 1500 C CA . TYR A 1 192 ? -17.144 -8.299 9.141 1.00 96.50 192 TYR A CA 1
ATOM 1501 C C . TYR A 1 192 ? -18.201 -8.511 8.059 1.00 96.50 192 TYR A C 1
ATOM 1503 O O . TYR A 1 192 ? -19.340 -8.876 8.358 1.00 96.50 192 TYR A O 1
ATOM 1511 N N . TYR A 1 193 ? -17.791 -8.334 6.809 1.00 96.50 193 TYR A N 1
ATOM 1512 C CA . TYR A 1 193 ? -18.570 -8.611 5.607 1.00 96.50 193 TYR A CA 1
ATOM 1513 C C . TYR A 1 193 ? -17.851 -9.675 4.770 1.00 96.50 193 TYR A C 1
ATOM 1515 O O . TYR A 1 193 ? -16.775 -10.143 5.130 1.00 96.50 193 TYR A O 1
ATOM 1523 N N . SER A 1 194 ? -18.443 -10.100 3.655 1.00 94.19 194 SER A N 1
ATOM 1524 C CA . SER A 1 194 ? -17.852 -11.142 2.801 1.00 94.19 194 SER A CA 1
ATOM 1525 C C . SER A 1 194 ? -16.541 -10.728 2.128 1.00 94.19 194 SER A C 1
ATOM 1527 O O . SER A 1 194 ? -15.732 -11.588 1.791 1.00 94.19 194 SER A O 1
ATOM 1529 N N . ASP A 1 195 ? -16.353 -9.432 1.903 1.00 93.88 195 ASP A N 1
ATOM 1530 C CA . ASP A 1 195 ? -15.313 -8.849 1.051 1.00 93.88 195 ASP A CA 1
ATOM 1531 C C . ASP A 1 195 ? -14.540 -7.702 1.723 1.00 93.88 195 ASP A C 1
ATOM 1533 O O . ASP A 1 195 ? -13.646 -7.125 1.104 1.00 93.88 195 ASP A O 1
ATOM 1537 N N . HIS A 1 196 ? -14.892 -7.354 2.964 1.00 97.81 196 HIS A N 1
ATOM 1538 C CA . HIS A 1 196 ? -14.213 -6.329 3.747 1.00 97.81 196 HIS A CA 1
ATOM 1539 C C . HIS A 1 196 ? -14.553 -6.403 5.239 1.00 97.81 196 HIS A C 1
ATOM 1541 O O . HIS A 1 196 ? -15.435 -7.142 5.681 1.00 97.81 196 HIS A O 1
ATOM 1547 N N . VAL A 1 197 ? -13.847 -5.591 6.019 1.00 98.12 197 VAL A N 1
ATOM 1548 C CA . VAL A 1 197 ? -14.117 -5.324 7.427 1.00 98.12 197 VAL A CA 1
ATOM 1549 C C . VAL A 1 197 ? -14.294 -3.822 7.646 1.00 98.12 197 VAL A C 1
ATOM 1551 O O . VAL A 1 197 ? -13.543 -3.019 7.096 1.00 98.12 197 VAL A O 1
ATOM 1554 N N . GLU A 1 198 ? -15.276 -3.448 8.460 1.00 98.62 198 GLU A N 1
ATOM 1555 C CA . GLU A 1 198 ? -15.520 -2.079 8.917 1.00 98.62 198 GLU A CA 1
ATOM 1556 C C . GLU A 1 198 ? -15.048 -1.930 10.368 1.00 98.62 198 GLU A C 1
ATOM 1558 O O . GLU A 1 198 ? -15.440 -2.707 11.241 1.00 98.62 198 GLU A O 1
ATOM 1563 N N . ILE A 1 199 ? -14.210 -0.928 10.633 1.00 98.50 199 ILE A N 1
ATOM 1564 C CA . ILE A 1 199 ? -13.692 -0.604 11.963 1.00 98.50 199 ILE A CA 1
ATOM 1565 C C . ILE A 1 199 ? -14.160 0.798 12.338 1.00 98.50 199 ILE A C 1
ATOM 1567 O O . ILE A 1 199 ? -13.629 1.794 11.839 1.00 98.50 199 ILE A O 1
ATOM 1571 N N . SER A 1 200 ? -15.145 0.879 13.229 1.00 98.44 200 SER A N 1
ATOM 1572 C CA . SER A 1 200 ? -15.649 2.160 13.725 1.00 98.44 200 SER A CA 1
ATOM 1573 C C . SER A 1 200 ? -14.851 2.620 14.940 1.00 98.44 200 SER A C 1
ATOM 1575 O O . SER A 1 200 ? -14.699 1.883 15.916 1.00 98.44 200 SER A O 1
ATOM 1577 N N . LEU A 1 201 ? -14.366 3.856 14.887 1.00 98.06 201 LEU A N 1
ATOM 1578 C CA . LEU A 1 201 ? -13.482 4.451 15.882 1.00 98.06 201 LEU A CA 1
ATOM 1579 C C . LEU A 1 201 ? -13.925 5.874 16.212 1.00 98.06 201 LEU A C 1
ATOM 1581 O O . LEU A 1 201 ? -14.604 6.544 15.428 1.00 98.06 201 LEU A O 1
ATOM 1585 N N . THR A 1 202 ? -13.510 6.340 17.381 1.00 97.75 202 THR A N 1
ATOM 1586 C CA . THR A 1 202 ? -13.588 7.748 17.769 1.00 97.75 202 THR A CA 1
ATOM 1587 C C . THR A 1 202 ? -12.248 8.454 17.574 1.00 97.75 202 THR A C 1
ATOM 1589 O O . THR A 1 202 ? -11.182 7.829 17.575 1.00 97.75 202 THR A O 1
ATOM 1592 N N . LYS A 1 203 ? -12.288 9.787 17.476 1.00 97.44 203 LYS A N 1
ATOM 1593 C CA . LYS A 1 203 ? -11.090 10.639 17.511 1.00 97.44 203 LYS A CA 1
ATOM 1594 C C . LYS A 1 203 ? -10.187 10.320 18.698 1.00 97.44 203 LYS A C 1
ATOM 1596 O O . LYS A 1 203 ? -8.976 10.200 18.531 1.00 97.44 203 LYS A O 1
ATOM 1601 N N . GLU A 1 204 ? -10.767 10.175 19.886 1.00 96.19 204 GLU A N 1
ATOM 1602 C CA . GLU A 1 204 ? -10.032 9.903 21.124 1.00 96.19 204 GLU A CA 1
ATOM 1603 C C . GLU A 1 204 ? -9.313 8.549 21.072 1.00 96.19 204 GLU A C 1
ATOM 1605 O O . GLU A 1 204 ? -8.138 8.454 21.421 1.00 96.19 204 GLU A O 1
ATOM 1610 N N . GLU A 1 205 ? -9.979 7.503 20.573 1.00 96.12 205 GLU A N 1
ATOM 1611 C CA . GLU A 1 205 ? -9.392 6.163 20.480 1.00 96.12 205 GLU A CA 1
ATOM 1612 C C . GLU A 1 205 ? -8.211 6.083 19.512 1.00 96.12 205 GLU A C 1
ATOM 1614 O O . GLU A 1 205 ? -7.313 5.262 19.738 1.00 96.12 205 GLU A O 1
ATOM 1619 N N . PHE A 1 206 ? -8.244 6.897 18.452 1.00 97.19 206 PHE A N 1
ATOM 1620 C CA . PHE A 1 206 ? -7.278 6.883 17.357 1.00 97.19 206 PHE A CA 1
ATOM 1621 C C . PHE A 1 206 ? -6.164 7.920 17.501 1.00 97.19 206 PHE A C 1
ATOM 1623 O O . PHE A 1 206 ? -5.096 7.767 16.911 1.00 97.19 206 PHE A O 1
ATOM 1630 N N . THR A 1 207 ? -6.375 8.970 18.296 1.00 94.25 207 THR A N 1
ATOM 1631 C CA . THR A 1 207 ? -5.341 9.974 18.565 1.00 94.25 207 THR A CA 1
ATOM 1632 C C . THR A 1 207 ? -4.116 9.293 19.176 1.00 94.25 207 THR A C 1
ATOM 1634 O O . THR A 1 207 ? -4.212 8.609 20.193 1.00 94.25 207 THR A O 1
ATOM 1637 N N . SER A 1 208 ? -2.952 9.478 18.547 1.00 93.00 208 SER A N 1
ATOM 1638 C CA . SER A 1 208 ? -1.685 8.809 18.897 1.00 93.00 208 SER A CA 1
ATOM 1639 C C . SER A 1 208 ? -1.648 7.299 18.637 1.00 93.00 208 SER A C 1
ATOM 1641 O O . SER A 1 208 ? -0.788 6.605 19.182 1.00 93.00 208 SER A O 1
ATOM 1643 N N . TYR A 1 209 ? -2.543 6.781 17.798 1.00 97.12 209 TYR A N 1
ATOM 1644 C CA . TYR A 1 209 ? -2.517 5.404 17.320 1.00 97.12 209 TYR A CA 1
ATOM 1645 C C . TYR A 1 209 ? -2.469 5.350 15.789 1.00 97.12 209 TYR A C 1
ATOM 1647 O O . TYR A 1 209 ? -2.800 6.307 15.092 1.00 97.12 209 TYR A O 1
ATOM 1655 N N . ALA A 1 210 ? -2.052 4.200 15.273 1.00 97.62 210 ALA A N 1
ATOM 1656 C CA . ALA A 1 210 ? -2.259 3.790 13.894 1.00 97.62 210 ALA A CA 1
ATOM 1657 C C . ALA A 1 210 ? -3.092 2.505 13.879 1.00 97.62 210 ALA A C 1
ATOM 1659 O O . ALA A 1 210 ? -2.918 1.636 14.741 1.00 97.62 210 ALA A O 1
ATOM 1660 N N . LEU A 1 211 ? -3.975 2.360 12.893 1.00 98.31 211 LEU A N 1
ATOM 1661 C CA . LEU A 1 211 ? -4.566 1.063 12.588 1.00 98.31 211 LEU A CA 1
ATOM 1662 C C . LEU A 1 211 ? -3.485 0.226 11.913 1.00 98.31 211 LEU A C 1
ATOM 1664 O O . LEU A 1 211 ? -2.924 0.664 10.915 1.00 98.31 211 LEU A O 1
ATOM 1668 N N . HIS A 1 212 ? -3.198 -0.960 12.429 1.00 97.62 212 HIS A N 1
ATOM 1669 C CA . HIS A 1 212 ? -2.222 -1.878 11.858 1.00 97.62 212 HIS A CA 1
ATOM 1670 C C . HIS A 1 212 ? -2.841 -3.251 11.667 1.00 97.62 212 HIS A C 1
ATOM 1672 O O . HIS A 1 212 ? -3.557 -3.750 12.542 1.00 97.62 212 HIS A O 1
ATOM 1678 N N . PHE A 1 213 ? -2.571 -3.855 10.519 1.00 97.81 213 PHE A N 1
ATOM 1679 C CA . PHE A 1 213 ? -3.217 -5.090 10.117 1.00 97.81 213 PHE A CA 1
ATOM 1680 C C . PHE A 1 213 ? -2.334 -5.927 9.201 1.00 97.81 213 PHE A C 1
ATOM 1682 O O . PHE A 1 213 ? -1.369 -5.431 8.618 1.00 97.81 213 PHE A O 1
ATOM 1689 N N . TRP A 1 214 ? -2.653 -7.215 9.096 1.00 96.69 214 TRP A N 1
ATOM 1690 C CA . TRP A 1 214 ? -1.848 -8.181 8.353 1.00 96.69 214 TRP A CA 1
ATOM 1691 C C . TRP A 1 214 ? -2.692 -9.248 7.658 1.00 96.69 214 TRP A C 1
ATOM 1693 O O . TRP A 1 214 ? -3.767 -9.620 8.130 1.00 96.69 214 TRP A O 1
ATOM 1703 N N . GLY A 1 215 ? -2.174 -9.769 6.545 1.00 96.56 215 GLY A N 1
ATOM 1704 C CA . GLY A 1 215 ? -2.633 -11.022 5.942 1.00 96.56 215 GLY A CA 1
ATOM 1705 C C . GLY A 1 215 ? -2.135 -12.236 6.732 1.00 96.56 215 GLY A C 1
ATOM 1706 O O . GLY A 1 215 ? -1.592 -12.114 7.830 1.00 96.56 215 GLY A O 1
ATOM 1707 N N . LYS A 1 216 ? -2.256 -13.442 6.183 1.00 95.38 216 LYS A N 1
ATOM 1708 C CA . LYS A 1 216 ? -1.703 -14.634 6.835 1.00 95.38 216 LYS A CA 1
ATOM 1709 C C . LYS A 1 216 ? -0.220 -14.766 6.540 1.00 95.38 216 LYS A C 1
ATOM 1711 O O . LYS A 1 216 ? 0.236 -14.651 5.407 1.00 95.38 216 LYS A O 1
ATOM 1716 N N . ARG A 1 217 ? 0.543 -15.105 7.578 1.00 94.25 217 ARG A N 1
ATOM 1717 C CA . ARG A 1 217 ? 1.952 -15.474 7.429 1.00 94.25 217 ARG A CA 1
ATOM 1718 C C . ARG A 1 217 ? 2.071 -16.789 6.665 1.00 94.25 217 ARG A C 1
ATOM 1720 O O . ARG A 1 217 ? 1.470 -17.792 7.058 1.00 94.25 217 ARG A O 1
ATOM 1727 N N . LYS A 1 218 ? 2.910 -16.802 5.634 1.00 95.44 218 LYS A N 1
ATOM 1728 C CA . LYS A 1 218 ? 3.141 -17.966 4.773 1.00 95.44 218 LYS A CA 1
ATOM 1729 C C . LYS A 1 218 ? 4.618 -18.281 4.690 1.00 95.44 218 LYS A C 1
ATOM 1731 O O . LYS A 1 218 ? 5.444 -17.375 4.620 1.00 95.44 218 LYS A O 1
ATOM 1736 N N . ALA A 1 219 ? 4.942 -19.568 4.731 1.00 94.56 219 ALA A N 1
ATOM 1737 C CA . ALA A 1 219 ? 6.304 -20.024 4.507 1.00 94.56 219 ALA A CA 1
ATOM 1738 C C . ALA A 1 219 ? 6.696 -19.794 3.043 1.00 94.56 219 ALA A C 1
ATOM 1740 O O . ALA A 1 219 ? 5.866 -19.973 2.154 1.00 94.56 219 ALA A O 1
ATOM 1741 N N . VAL A 1 220 ? 7.953 -19.425 2.813 1.00 94.06 220 VAL A N 1
ATOM 1742 C CA . VAL A 1 220 ? 8.536 -19.267 1.476 1.00 94.06 220 VAL A CA 1
ATOM 1743 C C . VAL A 1 220 ? 9.950 -19.832 1.464 1.00 94.06 220 VAL A C 1
ATOM 1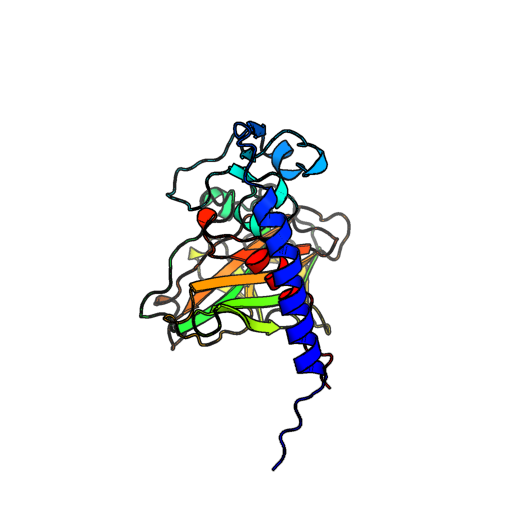745 O O . VAL A 1 220 ? 10.655 -19.763 2.476 1.00 94.06 220 VAL A O 1
ATOM 1748 N N . ASP A 1 221 ? 10.379 -20.373 0.323 1.00 93.62 221 ASP A N 1
ATOM 1749 C CA . ASP A 1 221 ? 11.796 -20.648 0.106 1.00 93.62 221 ASP A CA 1
ATOM 1750 C C . ASP A 1 221 ? 12.484 -19.366 -0.359 1.00 93.62 221 ASP A C 1
ATOM 1752 O O . ASP A 1 221 ? 12.315 -18.909 -1.485 1.00 93.62 221 ASP A O 1
ATOM 1756 N N . ARG A 1 222 ? 13.300 -18.784 0.518 1.00 91.50 222 ARG A N 1
ATOM 1757 C CA . ARG A 1 222 ? 14.073 -17.574 0.225 1.00 91.50 222 ARG A CA 1
ATOM 1758 C C . ARG A 1 222 ? 14.956 -17.717 -1.020 1.00 91.50 222 ARG A C 1
ATOM 1760 O O . ARG A 1 222 ? 15.273 -16.711 -1.637 1.00 91.50 222 ARG A O 1
ATOM 1767 N N . LYS A 1 223 ? 15.430 -18.925 -1.344 1.00 93.62 223 LYS A N 1
ATOM 1768 C CA . LYS A 1 223 ? 16.263 -19.142 -2.538 1.00 93.62 223 LYS A CA 1
ATOM 1769 C C . LYS A 1 223 ? 15.464 -19.095 -3.835 1.00 93.62 223 LYS A C 1
ATOM 1771 O O . LYS A 1 223 ? 16.083 -18.956 -4.876 1.00 93.62 223 LYS A O 1
ATOM 1776 N N . ASP A 1 224 ? 14.149 -19.252 -3.744 1.00 95.69 224 ASP A N 1
ATOM 1777 C CA . ASP A 1 224 ? 13.239 -19.246 -4.883 1.00 95.69 224 ASP A CA 1
ATOM 1778 C C . ASP A 1 224 ? 12.563 -17.880 -5.068 1.00 95.69 224 ASP A C 1
ATOM 1780 O O . ASP A 1 224 ? 12.114 -17.552 -6.154 1.00 95.69 224 ASP A O 1
ATOM 1784 N N . VAL A 1 225 ? 12.483 -17.060 -4.014 1.00 95.88 225 VAL A N 1
ATOM 1785 C CA . VAL A 1 225 ? 11.850 -15.735 -4.067 1.00 95.88 225 VAL A CA 1
ATOM 1786 C C . VAL A 1 225 ? 12.824 -14.683 -4.596 1.00 95.88 225 VAL A C 1
ATOM 1788 O O . VAL A 1 225 ? 13.770 -14.315 -3.894 1.00 95.88 225 VAL A O 1
ATOM 1791 N N . ARG A 1 226 ? 12.530 -14.132 -5.780 1.00 95.12 226 ARG A N 1
ATOM 1792 C CA . ARG A 1 226 ? 13.271 -13.005 -6.370 1.00 95.12 226 ARG A CA 1
ATOM 1793 C C . ARG A 1 226 ? 12.739 -11.653 -5.895 1.00 95.12 226 ARG A C 1
ATOM 1795 O O . ARG A 1 226 ? 13.490 -10.854 -5.343 1.00 95.12 226 ARG A O 1
ATOM 1802 N N . TYR A 1 227 ? 11.432 -11.434 -6.035 1.00 96.50 227 TYR A N 1
ATOM 1803 C CA . TYR A 1 227 ? 10.743 -10.224 -5.574 1.00 96.50 227 TYR A CA 1
ATOM 1804 C C . TYR A 1 227 ? 9.466 -10.578 -4.824 1.00 96.50 227 TYR A C 1
ATOM 1806 O O . TYR A 1 227 ? 8.937 -11.686 -4.934 1.00 96.50 227 TYR A O 1
ATOM 1814 N N . VAL A 1 228 ? 8.941 -9.613 -4.078 1.00 97.69 228 VAL A N 1
ATOM 1815 C CA . VAL A 1 228 ? 7.642 -9.717 -3.417 1.00 97.69 228 VAL A CA 1
ATOM 1816 C C . VAL A 1 228 ? 6.800 -8.482 -3.698 1.00 97.69 228 VAL A C 1
ATOM 1818 O O . VAL A 1 228 ? 7.333 -7.395 -3.920 1.00 97.69 228 VAL A O 1
ATOM 1821 N N . ALA A 1 229 ? 5.483 -8.651 -3.644 1.00 98.19 229 ALA A N 1
ATOM 1822 C CA . ALA A 1 229 ? 4.524 -7.560 -3.740 1.00 98.19 229 ALA A CA 1
ATOM 1823 C C . ALA A 1 229 ? 3.359 -7.787 -2.773 1.00 98.19 229 ALA A C 1
ATOM 1825 O O . ALA A 1 229 ? 3.035 -8.922 -2.418 1.00 98.19 229 ALA A O 1
ATOM 1826 N N . CYS A 1 230 ? 2.725 -6.710 -2.326 1.00 98.19 230 CYS A N 1
ATOM 1827 C CA . CYS A 1 230 ? 1.521 -6.760 -1.504 1.00 98.19 230 CYS A CA 1
ATOM 1828 C C . CYS A 1 230 ? 0.527 -5.715 -1.999 1.00 98.19 230 CYS A C 1
ATOM 1830 O O . CYS A 1 230 ? 0.935 -4.645 -2.460 1.00 98.19 230 CYS A O 1
ATOM 1832 N N . ALA A 1 231 ? -0.759 -6.017 -1.852 1.00 98.50 231 ALA A N 1
ATOM 1833 C CA . ALA A 1 231 ? -1.819 -5.049 -2.061 1.00 98.50 231 ALA A CA 1
ATOM 1834 C C . ALA A 1 231 ? -2.966 -5.214 -1.076 1.00 98.50 231 ALA A C 1
ATOM 1836 O O . ALA A 1 231 ? -3.267 -6.339 -0.667 1.00 98.50 231 ALA A O 1
ATOM 1837 N N . TYR A 1 232 ? -3.624 -4.105 -0.736 1.00 98.50 232 TYR A N 1
ATOM 1838 C CA . TYR A 1 232 ? -4.910 -4.144 -0.045 1.00 98.50 232 TYR A CA 1
ATOM 1839 C C . TYR A 1 232 ? -5.870 -3.037 -0.480 1.00 98.50 232 TYR A C 1
ATOM 1841 O O . TYR A 1 232 ? -5.450 -1.941 -0.851 1.00 98.50 232 TYR A O 1
ATOM 1849 N N . ASP A 1 233 ? -7.167 -3.324 -0.374 1.00 98.56 233 ASP A N 1
ATOM 1850 C CA . ASP A 1 233 ? -8.242 -2.355 -0.595 1.00 98.56 233 ASP A CA 1
ATOM 1851 C C . ASP A 1 233 ? -8.549 -1.570 0.690 1.00 98.56 233 ASP A C 1
ATOM 1853 O O . ASP A 1 233 ? -8.596 -2.142 1.781 1.00 98.56 233 ASP A O 1
ATOM 1857 N N . PHE A 1 234 ? -8.807 -0.267 0.573 1.00 98.75 234 PHE A N 1
ATOM 1858 C CA . PHE A 1 234 ? -9.159 0.591 1.706 1.00 98.75 234 PHE A CA 1
ATOM 1859 C C . PHE A 1 234 ? -10.022 1.792 1.305 1.00 98.75 234 PHE A C 1
ATOM 1861 O O . PHE A 1 234 ? -9.961 2.270 0.171 1.00 98.75 234 PHE A O 1
ATOM 1868 N N . TRP A 1 235 ? -10.843 2.262 2.245 1.00 98.75 235 TRP A N 1
ATOM 1869 C CA . TRP A 1 235 ? -11.610 3.510 2.155 1.00 98.75 235 TRP A CA 1
ATOM 1870 C C . TRP A 1 235 ? -12.113 3.953 3.532 1.00 98.75 235 TRP A C 1
ATOM 1872 O O . TRP A 1 235 ? -12.007 3.221 4.519 1.00 98.75 235 TRP A O 1
ATOM 1882 N N . ILE A 1 236 ? -12.673 5.158 3.604 1.00 98.56 236 ILE A N 1
ATOM 1883 C CA . ILE A 1 236 ? -13.474 5.620 4.743 1.00 98.56 236 ILE A CA 1
ATOM 1884 C C . ILE A 1 236 ? -14.957 5.607 4.370 1.00 98.56 236 ILE A C 1
ATOM 1886 O O . ILE A 1 236 ? -15.325 5.986 3.265 1.00 98.56 236 ILE A O 1
ATOM 1890 N N . LYS A 1 237 ? -15.827 5.144 5.267 1.00 97.81 237 LYS A N 1
ATOM 1891 C CA . LYS A 1 237 ? -17.260 5.003 4.964 1.00 97.81 237 LYS A CA 1
ATOM 1892 C C . LYS A 1 237 ? -17.952 6.353 4.787 1.00 97.81 237 LYS A C 1
ATOM 1894 O O . LYS A 1 237 ? -18.826 6.501 3.938 1.00 97.81 237 LYS A O 1
ATOM 1899 N N . GLU A 1 238 ? -17.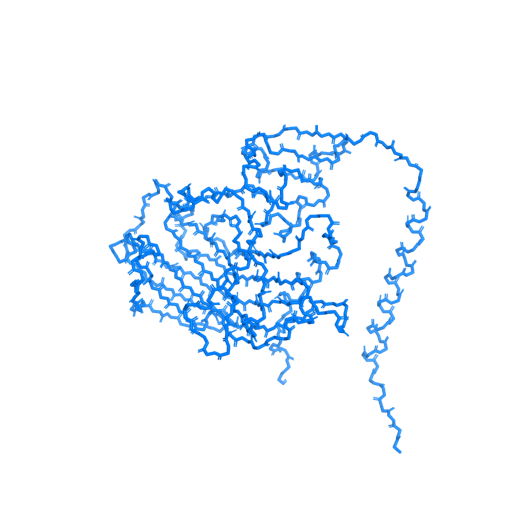594 7.324 5.620 1.00 97.19 238 GLU A N 1
ATOM 1900 C CA . GLU A 1 238 ? -18.258 8.620 5.664 1.00 97.19 238 GLU A CA 1
ATOM 1901 C C . GLU A 1 238 ? -17.684 9.588 4.619 1.00 97.19 238 GLU A C 1
ATOM 1903 O O . GLU A 1 238 ? -16.502 9.941 4.640 1.00 97.19 238 GLU A O 1
ATOM 1908 N N . THR A 1 239 ? -18.550 10.077 3.730 1.00 90.25 239 THR A N 1
ATOM 1909 C CA . THR A 1 239 ? -18.220 11.146 2.779 1.00 90.25 239 THR A CA 1
ATOM 1910 C C . THR A 1 239 ? -17.862 12.436 3.524 1.00 90.25 239 THR A C 1
ATOM 1912 O O . THR A 1 239 ? -18.566 12.817 4.458 1.00 90.25 239 THR A O 1
ATOM 1915 N N . GLY A 1 240 ? -16.803 13.131 3.097 1.00 91.44 240 GLY A N 1
ATOM 1916 C CA . GLY A 1 240 ? -16.324 14.374 3.728 1.00 91.44 240 GLY A CA 1
ATOM 1917 C C . GLY A 1 240 ? -15.114 14.199 4.653 1.00 91.44 240 GLY A C 1
ATOM 1918 O O . GLY A 1 240 ? -14.553 15.191 5.113 1.00 91.44 240 GLY A O 1
ATOM 1919 N N . ASN A 1 241 ? -14.666 12.959 4.872 1.00 95.31 241 ASN A N 1
ATOM 1920 C CA . ASN A 1 241 ? -13.451 12.645 5.632 1.00 95.31 241 ASN A CA 1
ATOM 1921 C C . ASN A 1 241 ? -12.244 12.297 4.738 1.00 95.31 241 ASN A C 1
ATOM 1923 O O . ASN A 1 241 ? -11.251 11.739 5.214 1.00 95.31 241 ASN A O 1
ATOM 1927 N N . ASP A 1 242 ? -12.311 12.635 3.451 1.00 96.56 242 ASP A N 1
ATOM 1928 C CA . ASP A 1 242 ? -11.223 12.414 2.503 1.00 96.56 242 ASP A CA 1
ATOM 1929 C C . ASP A 1 242 ? -9.959 13.163 2.954 1.00 96.56 242 ASP A C 1
ATOM 1931 O O . ASP A 1 242 ? -9.992 14.330 3.345 1.00 96.56 242 ASP A O 1
ATOM 1935 N N . GLY A 1 243 ? -8.820 12.472 2.933 1.00 96.19 243 GLY A N 1
ATOM 1936 C CA . GLY A 1 243 ? -7.516 13.029 3.306 1.00 96.19 243 GLY A CA 1
ATOM 1937 C C . GLY A 1 243 ? -7.240 13.191 4.788 1.00 96.19 243 GLY A C 1
ATOM 1938 O O . GLY A 1 243 ? -6.119 13.542 5.160 1.00 96.19 243 GLY A O 1
ATOM 1939 N N . LYS A 1 244 ? -8.190 12.837 5.655 1.00 98.06 244 LYS A N 1
ATOM 1940 C CA . LYS A 1 244 ? -7.964 12.807 7.107 1.00 98.06 244 LYS A CA 1
ATOM 1941 C C . LYS A 1 244 ? -7.020 11.686 7.542 1.00 98.06 244 LYS A C 1
ATOM 1943 O O . LYS A 1 244 ? -6.382 11.793 8.589 1.00 98.06 244 LYS A O 1
ATOM 1948 N N . PHE A 1 245 ? -6.895 10.648 6.717 1.00 98.56 245 PHE A N 1
ATOM 1949 C CA . PHE A 1 245 ? -6.053 9.490 6.981 1.00 98.56 245 PHE A CA 1
ATOM 1950 C C . PHE A 1 245 ? -5.109 9.195 5.815 1.00 98.56 245 PHE A C 1
ATOM 1952 O O . PHE A 1 245 ? -5.403 9.502 4.659 1.00 98.56 245 PHE A O 1
ATOM 1959 N N . THR A 1 246 ? -3.980 8.571 6.138 1.00 98.25 246 THR A N 1
ATOM 1960 C CA . THR A 1 246 ? -2.947 8.140 5.193 1.00 98.25 246 THR A CA 1
ATOM 1961 C C . THR A 1 246 ? -2.739 6.635 5.319 1.00 98.25 246 THR A C 1
ATOM 1963 O O . THR A 1 246 ? -2.460 6.140 6.413 1.00 98.25 246 THR A O 1
ATOM 1966 N N . ALA A 1 247 ? -2.852 5.920 4.205 1.00 98.25 247 ALA A N 1
ATOM 1967 C CA . ALA A 1 247 ? -2.596 4.494 4.079 1.00 98.25 247 ALA A CA 1
ATOM 1968 C C . ALA A 1 247 ? -1.133 4.223 3.693 1.00 98.25 247 ALA A C 1
ATOM 1970 O O . ALA A 1 247 ? -0.539 4.944 2.891 1.00 98.25 247 ALA A O 1
ATOM 1971 N N . ALA A 1 248 ? -0.561 3.160 4.254 1.00 96.69 248 ALA A N 1
ATOM 1972 C CA . ALA A 1 248 ? 0.750 2.627 3.898 1.00 96.69 248 ALA A CA 1
ATOM 1973 C C . ALA A 1 248 ? 0.717 1.093 3.870 1.00 96.69 248 ALA A C 1
ATOM 1975 O O . ALA A 1 248 ? -0.121 0.467 4.527 1.00 96.69 248 ALA A O 1
ATOM 1976 N N . ILE A 1 249 ? 1.646 0.481 3.139 1.00 96.94 249 ILE A N 1
ATOM 1977 C CA . ILE A 1 249 ? 1.775 -0.977 3.024 1.00 96.94 249 ILE A CA 1
ATOM 1978 C C . ILE A 1 249 ? 3.231 -1.416 3.176 1.00 96.94 249 ILE A C 1
ATOM 1980 O O . ILE A 1 249 ? 4.166 -0.628 2.992 1.00 96.94 249 ILE A O 1
ATOM 1984 N N . GLY A 1 250 ? 3.412 -2.690 3.502 1.00 96.00 250 GLY A N 1
ATOM 1985 C CA . GLY A 1 250 ? 4.707 -3.347 3.541 1.00 96.00 250 GLY A CA 1
ATOM 1986 C C . GLY A 1 250 ? 4.572 -4.865 3.508 1.00 96.00 250 GLY A C 1
ATOM 1987 O O . GLY A 1 250 ? 3.471 -5.423 3.480 1.00 96.00 250 GLY A O 1
ATOM 1988 N N . ILE A 1 251 ? 5.718 -5.533 3.569 1.00 97.00 251 ILE A N 1
ATOM 1989 C CA . ILE A 1 251 ? 5.819 -6.959 3.878 1.00 97.00 251 ILE A CA 1
ATOM 1990 C C . ILE A 1 251 ? 6.853 -7.130 4.981 1.00 97.00 251 ILE A C 1
ATOM 1992 O O . ILE A 1 251 ? 7.974 -6.633 4.864 1.00 97.00 251 ILE A O 1
ATOM 1996 N N . ASP A 1 252 ? 6.488 -7.899 6.001 1.00 94.94 252 ASP A N 1
ATOM 1997 C CA . ASP A 1 252 ? 7.430 -8.401 6.991 1.00 94.94 252 ASP A CA 1
ATOM 1998 C C . ASP A 1 252 ? 7.894 -9.801 6.603 1.00 94.94 252 ASP A C 1
ATOM 2000 O O . ASP A 1 252 ? 7.083 -10.718 6.443 1.00 94.94 252 ASP A O 1
ATOM 2004 N N . ALA A 1 253 ? 9.205 -10.001 6.563 1.00 94.69 253 ALA A N 1
ATOM 2005 C CA . ALA A 1 253 ? 9.813 -11.318 6.554 1.00 94.69 253 ALA A CA 1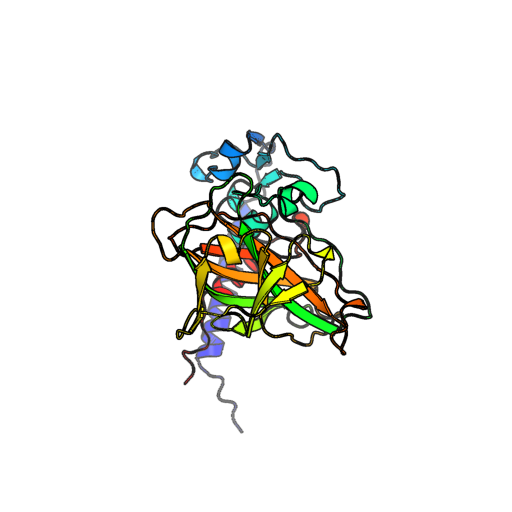
ATOM 2006 C C . ALA A 1 253 ? 10.171 -11.748 7.981 1.00 94.69 253 ALA A C 1
ATOM 2008 O O . ALA A 1 253 ? 10.717 -10.969 8.765 1.00 94.69 253 ALA A O 1
ATOM 2009 N N . LYS A 1 254 ? 9.864 -13.000 8.332 1.00 92.25 254 LYS A N 1
ATOM 2010 C CA . LYS A 1 254 ? 10.010 -13.534 9.697 1.00 92.25 254 LYS A CA 1
ATOM 2011 C C . LYS A 1 254 ? 10.713 -14.885 9.698 1.00 92.25 254 LYS A C 1
ATOM 2013 O O . LYS A 1 254 ? 10.633 -15.651 8.729 1.00 92.25 254 LYS A O 1
ATOM 2018 N N . ASP A 1 255 ? 11.381 -15.200 10.806 1.00 88.56 255 ASP A N 1
ATOM 2019 C CA . ASP A 1 255 ? 11.873 -16.553 11.056 1.00 88.56 255 ASP A CA 1
ATOM 2020 C C . ASP A 1 255 ? 10.723 -17.557 11.265 1.00 88.56 255 ASP A C 1
ATOM 2022 O O . ASP A 1 255 ? 9.549 -17.196 11.397 1.00 88.56 255 ASP A O 1
ATOM 2026 N N . LYS A 1 256 ? 11.067 -18.849 11.327 1.00 78.50 256 LYS A N 1
ATOM 2027 C CA . LYS A 1 256 ? 10.097 -19.939 11.523 1.00 78.50 256 LYS A CA 1
ATOM 2028 C C . LYS A 1 256 ? 9.284 -19.793 12.818 1.00 78.50 256 LYS A C 1
ATOM 2030 O O . LYS A 1 256 ? 8.153 -20.271 12.888 1.00 78.50 256 LYS A O 1
ATOM 2035 N N . LYS A 1 257 ? 9.847 -19.158 13.851 1.00 79.69 257 LYS A N 1
ATOM 2036 C CA . LYS A 1 257 ? 9.179 -18.948 15.145 1.00 79.69 257 LYS A CA 1
ATOM 2037 C C . LYS A 1 257 ? 8.264 -17.720 15.119 1.00 79.69 257 LYS A C 1
ATOM 2039 O O . LYS A 1 257 ? 7.344 -17.641 15.923 1.00 79.69 257 LYS A O 1
ATOM 2044 N N . GLY A 1 258 ? 8.454 -16.799 14.174 1.00 72.44 258 GLY A N 1
ATOM 2045 C CA . GLY A 1 258 ? 7.776 -15.506 14.139 1.00 72.44 258 GLY A CA 1
ATOM 2046 C C . GLY A 1 258 ? 8.268 -14.534 15.194 1.00 72.44 258 GLY A C 1
ATOM 2047 O O . GLY A 1 258 ? 7.493 -13.680 15.611 1.00 72.44 258 GLY A O 1
ATOM 2048 N N . SER A 1 259 ? 9.506 -14.687 15.667 1.00 73.44 259 SER A N 1
ATOM 2049 C CA . SER A 1 259 ? 10.040 -13.823 16.720 1.00 73.44 259 SER A CA 1
ATOM 2050 C C . SER A 1 259 ? 10.157 -12.381 16.230 1.00 73.44 259 SER A C 1
ATOM 2052 O O . SER A 1 259 ? 10.700 -12.148 15.148 1.00 73.44 259 SER A O 1
ATOM 2054 N N . SER A 1 260 ? 9.739 -11.411 17.049 1.00 70.31 260 SER A N 1
ATOM 2055 C CA . SER A 1 260 ? 9.885 -9.979 16.748 1.00 70.31 260 SER A CA 1
ATOM 2056 C C . SER A 1 260 ? 11.339 -9.572 16.490 1.00 70.31 260 SER A C 1
ATOM 2058 O O . SER A 1 260 ? 11.595 -8.708 15.662 1.00 70.31 260 SER A O 1
ATOM 2060 N N . ALA A 1 261 ? 12.302 -10.256 17.118 1.00 71.62 261 ALA A N 1
ATOM 2061 C CA . ALA A 1 261 ? 13.737 -10.027 16.913 1.00 71.62 261 ALA A CA 1
ATOM 2062 C C . ALA A 1 261 ? 14.251 -10.467 15.525 1.00 71.62 261 ALA A C 1
ATOM 2064 O O . ALA A 1 261 ? 15.412 -10.241 15.195 1.00 71.62 261 ALA A O 1
ATOM 2065 N N . SER A 1 262 ? 13.414 -11.141 14.731 1.00 78.19 262 SER A N 1
ATOM 2066 C CA . SER A 1 262 ? 13.745 -11.628 13.387 1.00 78.19 262 SER A CA 1
ATOM 2067 C C . SER A 1 262 ? 13.000 -10.894 12.274 1.00 78.19 262 SER A C 1
ATOM 2069 O O . SER A 1 262 ? 13.181 -11.247 11.107 1.00 78.19 262 SER A O 1
ATOM 2071 N N . ILE A 1 263 ? 12.147 -9.925 12.624 1.00 87.75 263 ILE A N 1
ATOM 2072 C CA . ILE A 1 263 ? 11.336 -9.203 11.648 1.00 87.75 263 ILE A CA 1
ATOM 2073 C C . ILE A 1 263 ? 12.249 -8.311 10.815 1.00 87.75 263 ILE A C 1
ATOM 2075 O O . ILE A 1 263 ? 13.008 -7.504 11.349 1.00 87.75 263 ILE A O 1
ATOM 2079 N N . VAL A 1 264 ? 12.151 -8.471 9.501 1.00 91.19 264 VAL A N 1
ATOM 2080 C CA . VAL A 1 264 ? 12.758 -7.576 8.520 1.00 91.19 264 VAL A CA 1
ATOM 2081 C C . VAL A 1 264 ? 11.641 -7.064 7.629 1.00 91.19 264 VAL A C 1
ATOM 2083 O O . VAL A 1 264 ? 10.985 -7.856 6.954 1.00 91.19 264 VAL A O 1
ATOM 2086 N N . GLN A 1 265 ? 11.430 -5.751 7.630 1.00 92.56 265 GLN A N 1
ATOM 2087 C CA . GLN A 1 265 ? 10.530 -5.116 6.679 1.00 92.56 265 GLN A CA 1
ATOM 2088 C C . GLN A 1 265 ? 11.228 -5.050 5.314 1.00 92.56 265 GLN A C 1
ATOM 2090 O O . GLN A 1 265 ? 12.351 -4.552 5.210 1.00 92.56 265 GLN A O 1
ATOM 2095 N N . LEU A 1 266 ? 10.578 -5.586 4.281 1.00 94.56 266 LEU A N 1
ATOM 2096 C CA . LEU A 1 266 ? 11.170 -5.712 2.946 1.00 94.56 266 LEU A CA 1
ATOM 2097 C C . LEU A 1 266 ? 11.047 -4.422 2.129 1.00 94.56 266 LEU A C 1
ATOM 2099 O O . LEU A 1 266 ? 11.945 -4.074 1.366 1.00 94.56 266 LEU A O 1
ATOM 2103 N N . PHE A 1 267 ? 9.956 -3.685 2.326 1.00 93.69 267 PHE A N 1
ATOM 2104 C CA . PHE A 1 267 ? 9.737 -2.376 1.720 1.00 93.69 267 PHE A CA 1
ATOM 2105 C C . PHE A 1 267 ? 8.721 -1.553 2.526 1.00 93.69 267 PHE A C 1
ATOM 2107 O O . PHE A 1 267 ? 7.961 -2.088 3.342 1.00 93.69 267 PHE A O 1
ATOM 2114 N N . SER A 1 268 ? 8.665 -0.254 2.246 1.00 90.19 268 SER A N 1
ATOM 2115 C CA . SER A 1 268 ? 7.543 0.628 2.591 1.00 90.19 268 SER A CA 1
ATOM 2116 C C . SER A 1 268 ? 7.071 1.355 1.336 1.00 90.19 268 SER A C 1
ATOM 2118 O O . SER A 1 268 ? 7.911 1.801 0.563 1.00 90.19 268 SER A O 1
ATOM 2120 N N . SER A 1 269 ? 5.765 1.499 1.122 1.00 91.06 269 SER A N 1
ATOM 2121 C CA . SER A 1 269 ? 5.239 2.296 0.000 1.00 91.06 269 SER A CA 1
ATOM 2122 C C . SER A 1 269 ? 5.232 3.799 0.282 1.00 91.06 269 SER A C 1
ATOM 2124 O O . SER A 1 269 ? 5.401 4.230 1.428 1.00 91.06 269 SER A O 1
ATOM 2126 N N . ARG A 1 270 ? 4.904 4.587 -0.751 1.00 93.19 270 ARG A N 1
ATOM 2127 C CA . ARG A 1 270 ? 4.415 5.958 -0.565 1.00 93.19 270 ARG A CA 1
ATOM 2128 C C . ARG A 1 270 ? 3.139 5.968 0.289 1.00 93.19 270 ARG A C 1
ATOM 2130 O O . ARG A 1 270 ? 2.424 4.961 0.362 1.00 93.19 270 ARG A O 1
ATOM 2137 N N . GLY A 1 271 ? 2.846 7.102 0.913 1.00 96.12 271 GLY A N 1
ATOM 2138 C CA . GLY A 1 271 ? 1.584 7.336 1.609 1.00 96.12 271 GLY A CA 1
ATOM 2139 C C . GLY A 1 271 ? 0.480 7.651 0.609 1.00 96.12 271 GLY A C 1
ATOM 2140 O O . GLY A 1 271 ? 0.639 8.561 -0.204 1.00 96.12 271 GLY A O 1
ATOM 2141 N N . MET A 1 272 ? -0.625 6.910 0.654 1.00 97.25 272 MET A N 1
ATOM 2142 C CA . MET A 1 272 ? -1.808 7.220 -0.153 1.00 97.25 272 MET A CA 1
ATOM 2143 C C . MET A 1 272 ? -2.921 7.796 0.700 1.00 97.25 272 MET A C 1
ATOM 2145 O O . MET A 1 272 ? -3.161 7.376 1.835 1.00 97.25 272 MET A O 1
ATOM 2149 N N . GLN A 1 273 ? -3.617 8.766 0.126 1.00 97.38 273 GLN A N 1
ATOM 2150 C CA . GLN A 1 273 ? -4.718 9.434 0.787 1.00 97.38 273 GLN A CA 1
ATOM 2151 C C . GLN A 1 273 ? -5.892 8.464 0.965 1.00 97.38 273 GLN A C 1
ATOM 2153 O O . GLN A 1 273 ? -6.341 7.833 0.007 1.00 97.38 273 GLN A O 1
ATOM 2158 N N . VAL A 1 274 ? -6.439 8.347 2.173 1.00 98.50 274 VAL A N 1
ATOM 2159 C CA . VAL A 1 274 ? -7.703 7.621 2.366 1.00 98.50 274 VAL A CA 1
ATOM 2160 C C . VAL A 1 274 ? -8.857 8.512 1.926 1.00 98.50 274 VAL A C 1
ATOM 2162 O O . VAL A 1 274 ? -8.970 9.659 2.364 1.00 98.50 274 VAL A O 1
ATOM 2165 N N . THR A 1 275 ? -9.712 7.970 1.065 1.00 98.38 275 THR A N 1
ATOM 2166 C CA . THR A 1 275 ? -10.897 8.635 0.513 1.00 98.38 275 THR A CA 1
ATOM 2167 C C . THR A 1 275 ? -12.140 7.794 0.748 1.00 98.38 275 THR A C 1
ATOM 2169 O O . THR A 1 275 ? -12.051 6.614 1.090 1.00 98.38 275 THR A O 1
ATOM 2172 N N . SER A 1 276 ? -13.303 8.391 0.526 1.00 98.06 276 SER A N 1
ATOM 2173 C CA . SER A 1 276 ? -14.594 7.704 0.552 1.00 98.06 276 SER A CA 1
ATOM 2174 C C . SER A 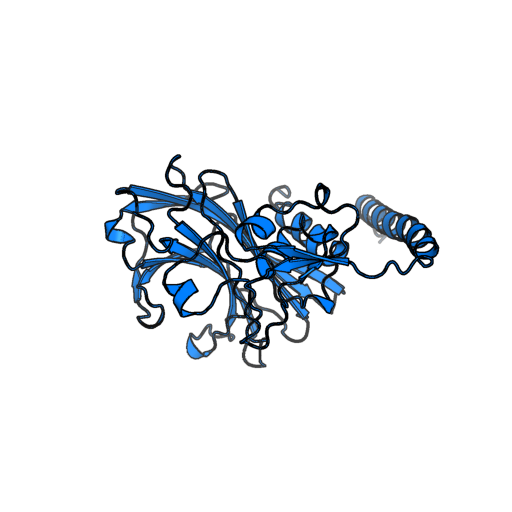1 276 ? -14.807 6.739 -0.618 1.00 98.06 276 SER A C 1
ATOM 2176 O O . SER A 1 276 ? -15.619 5.820 -0.531 1.00 98.06 276 SER A O 1
ATOM 2178 N N . GLN A 1 277 ? -14.040 6.892 -1.699 1.00 97.94 277 GLN A N 1
ATOM 2179 C CA . GLN A 1 277 ? -13.951 5.896 -2.765 1.00 97.94 277 GLN A CA 1
ATOM 2180 C C . GLN A 1 277 ? -12.967 4.787 -2.391 1.00 97.94 277 GLN A C 1
ATOM 2182 O O . GLN A 1 277 ? -11.909 5.063 -1.823 1.00 97.94 277 GLN A O 1
ATOM 2187 N N . LYS A 1 278 ? -13.306 3.541 -2.746 1.00 97.88 278 LYS A N 1
ATOM 2188 C CA . LYS A 1 278 ? -12.413 2.389 -2.587 1.00 97.88 278 LYS A CA 1
ATOM 2189 C C . LYS A 1 278 ? -11.155 2.567 -3.426 1.00 97.88 278 LYS A C 1
ATOM 2191 O O . LYS A 1 278 ? -11.241 2.756 -4.637 1.00 97.88 278 LYS A O 1
ATOM 2196 N N . ARG A 1 279 ? -9.999 2.443 -2.779 1.00 97.81 279 ARG A N 1
ATOM 2197 C CA . ARG A 1 279 ? -8.676 2.498 -3.406 1.00 97.81 279 ARG A CA 1
ATOM 2198 C C . ARG A 1 279 ? -7.890 1.239 -3.079 1.00 97.81 279 ARG A C 1
ATOM 2200 O O . ARG A 1 279 ? -8.152 0.594 -2.067 1.00 97.81 279 ARG A O 1
ATOM 2207 N N . THR A 1 280 ? -6.915 0.921 -3.919 1.00 98.12 280 THR A N 1
ATOM 2208 C CA . THR A 1 280 ? -5.970 -0.171 -3.687 1.00 98.12 280 THR A CA 1
ATOM 2209 C C . THR A 1 280 ? -4.591 0.419 -3.428 1.00 98.12 280 THR A C 1
ATOM 2211 O O . THR A 1 280 ? -4.111 1.243 -4.202 1.00 98.12 280 THR A O 1
ATOM 2214 N N . GLN A 1 281 ? -3.958 0.008 -2.333 1.00 97.62 281 GLN A N 1
ATOM 2215 C CA . GLN A 1 281 ? -2.565 0.331 -2.052 1.00 97.62 281 GLN A CA 1
ATOM 2216 C C . GLN A 1 281 ? -1.699 -0.804 -2.568 1.00 97.62 281 GLN A C 1
ATOM 2218 O O . GLN A 1 281 ? -1.954 -1.949 -2.209 1.00 97.62 281 GLN A O 1
ATOM 2223 N N . TRP A 1 282 ? -0.644 -0.481 -3.311 1.00 98.06 282 TRP A N 1
ATOM 2224 C CA . TRP A 1 282 ? 0.361 -1.439 -3.766 1.00 98.06 282 TRP A CA 1
ATOM 2225 C C . TRP A 1 282 ? 1.727 -1.163 -3.144 1.00 98.06 282 TRP A C 1
ATOM 2227 O O . TRP A 1 282 ? 2.054 -0.030 -2.782 1.00 98.06 282 TRP A O 1
ATOM 2237 N N . GLY A 1 283 ? 2.573 -2.181 -3.088 1.00 96.81 283 GLY A N 1
ATOM 2238 C CA . GLY A 1 283 ? 4.010 -2.001 -2.924 1.00 96.81 283 GLY A CA 1
ATOM 2239 C C . GLY A 1 283 ? 4.781 -3.277 -3.234 1.00 96.81 283 GLY A C 1
ATOM 2240 O O . GLY A 1 283 ? 4.213 -4.371 -3.196 1.00 96.81 283 GLY A O 1
ATOM 2241 N N . GLN A 1 284 ? 6.057 -3.123 -3.582 1.00 96.12 284 GLN A N 1
ATOM 2242 C CA . GLN A 1 284 ? 6.872 -4.193 -4.153 1.00 96.12 284 GLN A CA 1
ATOM 2243 C C . GLN A 1 284 ? 8.372 -4.043 -3.825 1.00 96.12 284 GLN A C 1
ATOM 2245 O O . GLN A 1 284 ? 8.786 -3.051 -3.219 1.00 96.12 284 GLN A O 1
ATOM 2250 N N . THR A 1 285 ? 9.176 -5.044 -4.212 1.00 95.38 285 THR A N 1
ATOM 2251 C CA . THR A 1 285 ? 10.652 -5.040 -4.105 1.00 95.38 285 THR A CA 1
ATOM 2252 C C . THR A 1 285 ? 11.404 -5.200 -5.441 1.00 95.38 285 THR A C 1
ATOM 2254 O O . THR A 1 285 ? 12.547 -5.648 -5.443 1.00 95.38 285 THR A O 1
ATOM 2257 N N . ILE A 1 286 ? 10.769 -4.900 -6.564 1.00 94.06 286 ILE A N 1
ATOM 2258 C CA . ILE A 1 286 ? 11.317 -4.862 -7.921 1.00 94.06 286 ILE A CA 1
ATOM 2259 C C . ILE A 1 286 ? 12.082 -3.537 -8.123 1.00 94.06 286 ILE A C 1
ATOM 2261 O O . ILE A 1 286 ? 11.479 -2.460 -8.035 1.00 94.06 286 ILE A O 1
ATOM 2265 N N . PRO A 1 287 ? 13.398 -3.570 -8.392 1.00 91.94 287 PRO A N 1
ATOM 2266 C CA . PRO A 1 287 ? 14.153 -2.379 -8.782 1.00 91.94 287 PRO A CA 1
ATOM 2267 C C . PRO A 1 287 ? 13.637 -1.780 -10.098 1.00 91.94 287 PRO A C 1
ATOM 2269 O O . PRO A 1 287 ? 13.276 -2.525 -11.003 1.00 91.94 287 PRO A O 1
ATOM 2272 N N . ASN A 1 288 ? 13.676 -0.451 -10.263 1.00 90.25 288 ASN A N 1
ATOM 2273 C CA . ASN A 1 288 ? 13.185 0.203 -11.491 1.00 90.25 288 ASN A CA 1
ATOM 2274 C C . ASN A 1 288 ? 13.850 -0.317 -12.773 1.00 90.25 288 ASN A C 1
ATOM 2276 O O . ASN A 1 288 ? 13.188 -0.447 -13.795 1.00 90.25 288 ASN A O 1
ATOM 2280 N N . ALA A 1 289 ? 15.143 -0.651 -12.716 1.00 89.81 289 ALA A N 1
ATOM 2281 C CA . ALA A 1 289 ? 15.880 -1.195 -13.858 1.00 89.81 289 ALA A CA 1
ATOM 2282 C C . ALA A 1 289 ? 15.434 -2.612 -14.271 1.00 89.81 289 ALA A C 1
ATOM 2284 O O . ALA A 1 289 ? 15.784 -3.067 -15.358 1.00 89.81 289 ALA A O 1
ATOM 2285 N N . GLU A 1 290 ? 14.705 -3.310 -13.400 1.00 92.75 290 GLU A N 1
ATOM 2286 C CA . GLU A 1 290 ? 14.237 -4.685 -13.595 1.00 92.75 290 GLU A CA 1
ATOM 2287 C C . GLU A 1 290 ? 12.713 -4.758 -13.775 1.00 92.75 290 GLU A C 1
ATOM 2289 O O . GLU A 1 290 ? 12.199 -5.829 -14.079 1.00 92.75 290 GLU A O 1
ATOM 2294 N N . TYR A 1 291 ? 11.999 -3.638 -13.609 1.00 94.12 291 TYR A N 1
ATOM 2295 C CA . TYR A 1 291 ? 10.544 -3.585 -13.713 1.00 94.12 291 TYR A CA 1
ATOM 2296 C C . TYR A 1 291 ? 10.076 -3.718 -15.163 1.00 94.12 291 TYR A C 1
ATOM 2298 O O . TYR A 1 291 ? 10.462 -2.925 -16.026 1.00 94.12 291 TYR A O 1
ATOM 2306 N N . ASP A 1 292 ? 9.178 -4.666 -15.412 1.00 95.12 292 ASP A N 1
ATOM 2307 C CA . ASP A 1 292 ? 8.518 -4.846 -16.701 1.00 95.12 292 ASP A CA 1
ATOM 2308 C C . ASP A 1 292 ? 6.999 -4.618 -16.553 1.00 95.12 292 ASP A C 1
ATOM 2310 O O . ASP A 1 292 ? 6.328 -5.366 -15.840 1.00 95.12 292 ASP A O 1
ATOM 2314 N N . PRO A 1 293 ? 6.398 -3.623 -17.234 1.00 92.94 293 PRO A N 1
ATOM 2315 C CA . PRO A 1 293 ? 4.972 -3.315 -17.077 1.00 92.94 293 PRO A CA 1
ATOM 2316 C C . PRO A 1 293 ? 4.039 -4.457 -17.500 1.00 92.94 293 PRO A C 1
ATOM 2318 O O . PRO A 1 293 ? 2.896 -4.527 -17.042 1.00 92.94 293 PRO A O 1
ATOM 2321 N N . VAL A 1 294 ? 4.496 -5.366 -18.364 1.00 90.38 294 VAL A N 1
ATOM 2322 C CA . VAL A 1 294 ? 3.717 -6.528 -18.798 1.00 90.38 294 VAL A CA 1
ATOM 2323 C C . VAL A 1 294 ? 3.817 -7.646 -17.766 1.00 90.38 294 VAL A C 1
ATOM 2325 O O . VAL A 1 294 ? 2.787 -8.187 -17.362 1.00 90.38 294 VAL A O 1
ATOM 2328 N N . TYR A 1 295 ? 5.026 -8.005 -17.329 1.00 91.06 295 TYR A N 1
ATOM 2329 C CA . TYR A 1 295 ? 5.213 -9.128 -16.400 1.00 91.06 295 TYR A CA 1
ATOM 2330 C C . TYR A 1 295 ? 4.940 -8.775 -14.943 1.00 91.06 295 TYR A C 1
ATOM 2332 O O . TYR A 1 295 ? 4.514 -9.649 -14.193 1.00 91.06 295 TYR A O 1
ATOM 2340 N N . ASP A 1 296 ? 5.151 -7.527 -14.547 1.00 95.06 296 ASP A N 1
ATOM 2341 C CA . ASP A 1 296 ? 4.939 -7.070 -13.182 1.00 95.06 296 ASP A CA 1
ATOM 2342 C C . ASP A 1 296 ? 3.599 -6.358 -13.068 1.00 95.06 296 ASP A C 1
ATOM 2344 O O . ASP A 1 296 ? 2.689 -6.884 -12.429 1.00 95.06 296 ASP A O 1
ATOM 2348 N N . GLY A 1 297 ? 3.435 -5.219 -13.745 1.00 94.31 297 GLY A N 1
ATOM 2349 C CA . GLY A 1 297 ? 2.230 -4.392 -13.653 1.00 94.31 297 GLY A CA 1
ATOM 2350 C C . GLY A 1 297 ? 0.956 -5.159 -14.019 1.00 94.31 297 GLY A C 1
ATOM 2351 O O . GLY A 1 297 ? 0.069 -5.390 -13.190 1.00 94.31 297 GLY A O 1
ATOM 2352 N N . TYR A 1 298 ? 0.869 -5.619 -15.266 1.00 94.56 298 TYR A N 1
ATOM 2353 C CA . TYR A 1 298 ? -0.331 -6.282 -15.774 1.00 94.56 298 TYR A CA 1
ATOM 2354 C C . TYR A 1 298 ? -0.622 -7.624 -15.081 1.00 94.56 298 TYR A C 1
ATOM 2356 O O . TYR A 1 298 ? -1.764 -7.874 -14.681 1.00 94.56 298 TYR A O 1
ATOM 2364 N N . VAL A 1 299 ? 0.379 -8.491 -14.888 1.00 96.00 299 VAL A N 1
ATOM 2365 C CA . VAL A 1 299 ? 0.165 -9.807 -14.251 1.00 96.00 299 VAL A CA 1
ATOM 2366 C C . VAL A 1 299 ? -0.239 -9.669 -12.785 1.00 96.00 299 VAL A C 1
ATOM 2368 O O . VAL A 1 299 ? -1.195 -10.328 -12.369 1.00 96.00 299 VAL A O 1
ATOM 2371 N N . LEU A 1 300 ? 0.424 -8.820 -11.991 1.00 97.38 300 LEU A N 1
ATOM 2372 C CA . LEU A 1 300 ? 0.032 -8.608 -10.592 1.00 97.38 300 LEU A CA 1
ATOM 2373 C C . LEU A 1 300 ? -1.389 -8.058 -10.502 1.00 97.38 300 LEU A C 1
ATOM 2375 O O . LEU A 1 300 ? -2.176 -8.547 -9.685 1.00 97.38 300 LEU A O 1
ATOM 2379 N N . LYS A 1 301 ? -1.752 -7.108 -11.372 1.00 96.25 301 LYS A N 1
ATOM 2380 C CA . LYS A 1 301 ? -3.114 -6.571 -11.432 1.00 96.25 301 LYS A CA 1
ATOM 2381 C C . LYS A 1 301 ? -4.141 -7.664 -11.721 1.00 96.25 301 LYS A C 1
ATOM 2383 O O . LYS A 1 301 ? -5.111 -7.804 -10.975 1.00 96.25 301 LYS A O 1
ATOM 2388 N N . LEU A 1 302 ? -3.887 -8.509 -12.723 1.00 95.31 302 LEU A N 1
ATOM 2389 C CA . LEU A 1 302 ? -4.737 -9.663 -13.028 1.00 95.31 302 LEU A CA 1
ATOM 2390 C C . LEU A 1 302 ? -4.873 -10.623 -11.837 1.00 95.31 302 LEU A C 1
ATOM 2392 O O . LEU A 1 302 ? -5.979 -11.070 -11.522 1.00 95.31 302 LEU A O 1
ATOM 2396 N N . LEU A 1 303 ? -3.765 -10.954 -11.168 1.00 95.88 303 LEU A N 1
ATOM 2397 C CA . LEU A 1 303 ? -3.771 -11.836 -9.997 1.00 95.88 303 LEU A CA 1
ATOM 2398 C C . LEU A 1 303 ? -4.519 -11.215 -8.812 1.00 95.88 303 LEU A C 1
ATOM 2400 O O . LEU A 1 303 ? -5.136 -11.936 -8.023 1.00 95.88 303 LEU A O 1
ATOM 2404 N N . TYR A 1 304 ? -4.486 -9.893 -8.666 1.00 96.25 304 TYR A N 1
ATOM 2405 C CA . TYR A 1 304 ? -5.223 -9.185 -7.626 1.00 96.25 304 TYR A CA 1
ATOM 2406 C C . TYR A 1 304 ? -6.723 -9.150 -7.898 1.00 96.25 304 TYR A C 1
ATOM 2408 O O . TYR A 1 304 ? -7.515 -9.417 -6.988 1.00 96.25 304 TYR A O 1
ATOM 2416 N N . ASP A 1 305 ? -7.121 -8.862 -9.134 1.00 92.50 305 ASP A N 1
ATOM 2417 C CA . ASP A 1 305 ? -8.524 -8.732 -9.526 1.00 92.50 305 ASP A CA 1
ATOM 2418 C C . ASP A 1 305 ? -9.240 -10.080 -9.588 1.00 92.50 305 ASP A C 1
ATOM 2420 O O . ASP A 1 305 ? -10.406 -10.173 -9.203 1.00 92.50 305 ASP A O 1
ATOM 2424 N N . LYS A 1 306 ? -8.533 -11.151 -9.963 1.00 86.06 306 LYS A N 1
ATOM 2425 C CA . LYS A 1 306 ? -9.074 -12.509 -9.908 1.00 86.06 306 LYS A CA 1
ATOM 2426 C C . LYS A 1 306 ? -9.367 -12.906 -8.462 1.00 86.06 306 LYS A C 1
ATOM 2428 O O . LYS A 1 306 ? -8.459 -12.949 -7.639 1.00 86.06 306 LYS A O 1
ATOM 2433 N N . TRP A 1 307 ? -10.613 -13.247 -8.155 1.00 72.56 307 TRP A N 1
ATOM 2434 C CA . TRP A 1 307 ? -10.995 -13.808 -6.861 1.00 72.56 307 TRP A CA 1
ATOM 2435 C C . TRP A 1 307 ? -11.169 -15.321 -6.996 1.00 72.56 307 TRP A C 1
ATOM 2437 O O . TRP A 1 307 ? -11.869 -15.784 -7.893 1.00 72.56 307 TRP A O 1
ATOM 2447 N N . TRP A 1 308 ? -10.531 -16.127 -6.142 1.00 56.34 308 TRP A N 1
ATOM 2448 C CA . TRP A 1 308 ? -10.594 -17.590 -6.290 1.00 56.34 308 TRP A CA 1
ATOM 2449 C C . TRP A 1 308 ? -11.955 -18.203 -5.884 1.00 56.34 308 TRP A C 1
ATOM 2451 O O . TRP A 1 308 ? -12.169 -19.406 -6.052 1.00 56.34 308 TRP A O 1
ATOM 2461 N N . SER A 1 309 ? -12.913 -17.407 -5.381 1.00 48.12 309 SER A N 1
ATOM 2462 C CA . SER A 1 309 ? -14.201 -17.936 -4.900 1.00 48.12 309 SER A CA 1
ATOM 2463 C C . SER A 1 309 ? -15.162 -18.425 -5.988 1.00 48.12 309 SER A C 1
ATOM 2465 O O . SER A 1 309 ? -16.211 -18.955 -5.633 1.00 48.12 309 SER A O 1
ATOM 2467 N N . ASP A 1 310 ? -14.815 -18.322 -7.272 1.00 41.38 310 ASP A N 1
ATOM 2468 C CA . ASP A 1 310 ? -15.608 -18.904 -8.370 1.00 41.38 310 ASP A CA 1
ATOM 2469 C C . ASP A 1 310 ? -15.378 -20.419 -8.543 1.00 41.38 310 ASP A C 1
ATOM 2471 O O . ASP A 1 310 ? -15.870 -21.036 -9.485 1.00 41.38 310 ASP A O 1
ATOM 2475 N N . SER A 1 311 ? -14.634 -21.044 -7.625 1.00 33.53 311 SER A N 1
ATOM 2476 C CA . SER A 1 311 ? -14.448 -22.496 -7.561 1.00 33.53 311 SER A CA 1
ATOM 2477 C C . SER A 1 311 ? -15.149 -23.099 -6.337 1.00 33.53 311 SER A C 1
ATOM 2479 O O . SER A 1 311 ? -14.514 -23.530 -5.373 1.00 33.53 311 SER A O 1
ATOM 2481 N N . LYS A 1 312 ? -16.484 -23.122 -6.379 1.00 31.98 312 LYS A N 1
ATOM 2482 C CA . LYS A 1 312 ? -17.310 -24.048 -5.593 1.00 31.98 312 LYS A CA 1
ATOM 2483 C C . LYS A 1 312 ? -18.089 -24.961 -6.524 1.00 31.98 312 LYS A C 1
ATOM 2485 O O . LYS A 1 312 ? -18.677 -24.431 -7.489 1.00 31.98 312 LYS A O 1
#

Secondary structure (DSSP, 8-state):
------HHHHHHHHHHHHHHHHHHHHHHHTTS------EEEE-HHHHHH--GGG-TT-SEEEETT---TT--S--SEEEGGGTT-HHHHHHHSPPSS--HHHHHTT-SS-EE-----TT--EEEEEEEEEEPTTPPPPSEEEEEEEEEEEEEEETTTTEEEEEEEESS-SEEEEEESSGGG--EEE-S-EEE-SSEEEEEEEHHHHTTEEEEEE---EE--TTTEEEEEEEEEEEESSTT-TTSEEEEEEEEEE-TT--GGG-EEEEEPPPEE--SS-EEEEEE---GGG--IIIIIIHHHHHHH--GGG--

Mean predicted aligned error: 8.83 Å